Protein AF-A0A1Y3TUL2-F1 (afdb_monomer)

Radius of gyration: 20.07 Å; Cα contacts (8 Å, |Δi|>4): 250; chains: 1; bounding box: 46×47×58 Å

Mean predicted aligned error: 9.26 Å

Secondary structure (DSSP, 8-state):
----HHHHHHHHHHHHHHHHHHHHHHHHH-S-GGGHHHHHHHHHHHHHHHHHHHHHHHHHHS-HHHHHHHHHHHHHHHHHHHHHHHHHHTGGG--HHHHHHHHHHHHHHHHHHHHTTGGGTT-EEEE--TTHHHHHHHHHS-GGGGHHHHHHHHHHHHHHHHHHHTS-GGGG-HHHHHHHHHHHHHHHHHHHHHTT-EEEEHHHHHHHHHHHHHHHHHHHHHSPPPPP---

Foldseek 3Di:
DDDPVVLVVVVVVVLVVVLVVVLVVCVVVDPDPVCSVVVNVVSVVVSVVLVVQLVVQCVVPVDNLSSVLVSLVVVLVVLVVVLVVVCVVCVVQFDPPLVVVLVVLLVVLLCCLLVVLPVVAPAAAEAPDECPLVVVCVVVVPCVSCVLLQVLLQSLLSNLQSQLVRGDPVSLQLVVQLSVQLSSLSVSLVCCNVRRSHYRYPSSSNSSSNSSSVSSVVNCVVPPDDPDPPD

Solvent-accessible surface area (backbone atoms only — not comparable to full-atom values): 12041 Å² total; per-residue (Å²): 133,84,76,60,65,66,58,57,52,49,50,56,49,54,52,50,50,52,51,52,50,54,52,50,59,46,64,76,68,54,92,53,80,84,52,44,67,63,50,53,51,50,52,52,48,55,48,51,50,51,54,52,49,44,53,52,38,30,74,73,66,75,34,71,66,61,28,55,48,53,52,51,50,56,56,37,50,55,51,45,52,51,52,51,51,49,51,62,72,43,47,90,51,49,42,66,67,35,48,52,51,39,53,54,49,52,52,50,48,50,48,52,64,55,58,74,21,62,84,39,55,81,38,80,47,75,45,81,58,76,53,49,52,57,54,48,16,64,74,68,68,43,61,73,60,40,50,61,41,52,51,37,15,59,66,24,20,60,54,7,30,28,44,33,57,22,52,43,76,68,39,47,34,40,69,52,17,25,53,49,20,38,41,52,31,50,52,52,39,49,50,32,50,75,68,29,37,15,70,29,48,41,45,49,28,51,23,18,10,49,11,5,18,50,14,8,47,50,39,48,73,78,54,68,76,78,76,79,81,83,126

pLDDT: mean 80.95, std 13.65, range [34.28, 98.31]

Sequence (231 aa):
MAFDFNLFFLWAILYLLGYLATFAAVWHNLSSRRMLPALTAAFLFLYLCAMVFSGLLYQYFGDDVMVLYWILVCYVLGLAAYLVRLLWRDRAEISRQPLLFLFANLAMVLYITLGSRLSDMYSREVRMVPFQNLILAVSTGNFSILNHSILNMLLFLPTGILLALLGPRRMRRVEIGFLLGLVLSVAIETVQLTAKLGTCDLDDIISNALGAAVGVLLCNLLIPRRPARRH

Structure (mmCIF, N/CA/C/O backbone):
data_AF-A0A1Y3TUL2-F1
#
_entry.id   AF-A0A1Y3TUL2-F1
#
loop_
_atom_site.group_PDB
_atom_site.id
_atom_site.type_symbol
_atom_site.label_atom_id
_atom_site.label_alt_id
_atom_site.label_comp_id
_atom_site.label_asym_id
_atom_site.label_entity_id
_atom_site.label_seq_id
_atom_site.pdbx_PDB_ins_code
_atom_site.Cartn_x
_atom_site.Cartn_y
_atom_site.Cartn_z
_atom_site.occupancy
_atom_site.B_iso_or_equiv
_atom_site.auth_seq_id
_atom_site.auth_comp_id
_atom_site.auth_asym_id
_atom_site.auth_atom_id
_atom_site.pdbx_PDB_model_num
ATOM 1 N N . MET A 1 1 ? 19.893 -24.531 -18.872 1.00 41.41 1 MET A N 1
ATOM 2 C CA . MET A 1 1 ? 19.134 -23.377 -18.354 1.00 41.41 1 MET A CA 1
ATOM 3 C C . MET A 1 1 ? 19.648 -23.161 -16.942 1.00 41.41 1 MET A C 1
ATOM 5 O O . MET A 1 1 ? 19.482 -24.058 -16.125 1.00 41.41 1 MET A O 1
ATOM 9 N N . ALA A 1 2 ? 20.468 -22.133 -16.720 1.00 34.28 2 ALA A N 1
ATOM 10 C CA . ALA A 1 2 ? 21.136 -21.954 -15.434 1.00 34.28 2 ALA A CA 1
ATOM 11 C C . ALA A 1 2 ? 20.089 -21.536 -14.398 1.00 34.28 2 ALA A C 1
ATOM 13 O O . ALA A 1 2 ? 19.440 -20.511 -14.569 1.00 34.28 2 ALA A O 1
ATOM 14 N N . PHE A 1 3 ? 19.896 -22.368 -13.378 1.00 42.38 3 PHE A N 1
ATOM 15 C CA . PHE A 1 3 ? 19.131 -22.024 -12.186 1.00 42.38 3 PHE A CA 1
ATOM 16 C C . PHE A 1 3 ? 19.790 -20.772 -11.587 1.00 42.38 3 PHE A C 1
ATOM 18 O O . PHE A 1 3 ? 20.972 -20.840 -11.237 1.00 42.38 3 PHE A O 1
ATOM 25 N N . ASP A 1 4 ? 19.094 -19.632 -11.528 1.00 54.16 4 ASP A N 1
ATOM 26 C CA . ASP A 1 4 ? 19.648 -18.437 -10.888 1.00 54.16 4 ASP A CA 1
ATOM 27 C C . ASP A 1 4 ? 19.677 -18.683 -9.377 1.00 54.16 4 ASP A C 1
ATOM 29 O O . ASP A 1 4 ? 18.702 -18.500 -8.644 1.00 54.16 4 ASP A O 1
ATOM 33 N N . PHE A 1 5 ? 20.816 -19.208 -8.926 1.00 50.22 5 PHE A N 1
ATOM 34 C CA . PHE A 1 5 ? 21.058 -19.679 -7.567 1.00 50.22 5 PHE A CA 1
ATOM 35 C C . PHE A 1 5 ? 20.746 -18.595 -6.520 1.00 50.22 5 PHE A C 1
ATOM 37 O O . PHE A 1 5 ? 20.369 -18.912 -5.392 1.00 50.22 5 PHE A O 1
ATOM 44 N N . ASN A 1 6 ? 20.844 -17.318 -6.910 1.00 56.75 6 ASN A N 1
ATOM 45 C CA . ASN A 1 6 ? 20.560 -16.171 -6.056 1.00 56.75 6 ASN A CA 1
ATOM 46 C C . ASN A 1 6 ? 19.061 -15.986 -5.796 1.00 56.75 6 ASN A C 1
ATOM 48 O O . ASN A 1 6 ? 18.679 -15.702 -4.658 1.00 56.75 6 ASN A O 1
ATOM 52 N N . LEU A 1 7 ? 18.203 -16.189 -6.805 1.00 57.75 7 LEU A N 1
ATOM 53 C CA . LEU A 1 7 ? 16.755 -16.108 -6.613 1.00 57.75 7 LEU A CA 1
ATOM 54 C C . LEU A 1 7 ? 16.280 -17.250 -5.717 1.00 57.75 7 LEU A C 1
ATOM 56 O O . LEU A 1 7 ? 15.637 -16.987 -4.710 1.00 57.75 7 LEU A O 1
ATOM 60 N N . PHE A 1 8 ? 16.669 -18.497 -5.987 1.00 58.81 8 PHE A N 1
ATOM 61 C CA . PHE A 1 8 ? 16.276 -19.637 -5.149 1.00 58.81 8 PHE A CA 1
ATOM 62 C C . PHE A 1 8 ? 16.668 -19.464 -3.668 1.00 58.81 8 PHE A C 1
ATOM 64 O O . PHE A 1 8 ? 15.895 -19.789 -2.764 1.00 58.81 8 PHE A O 1
ATOM 71 N N . PHE A 1 9 ? 17.849 -18.907 -3.394 1.00 59.19 9 PHE A N 1
ATOM 72 C CA . PHE A 1 9 ? 18.280 -18.637 -2.022 1.00 59.19 9 PHE A CA 1
ATOM 73 C C . PHE A 1 9 ? 17.428 -17.544 -1.355 1.00 59.19 9 PHE A C 1
ATOM 75 O O . PHE A 1 9 ? 17.063 -17.663 -0.183 1.00 59.19 9 PHE A O 1
ATOM 82 N N . LEU A 1 10 ? 17.031 -16.519 -2.118 1.00 59.38 10 LEU A N 1
ATOM 83 C CA . LEU A 1 10 ? 16.080 -15.502 -1.670 1.00 59.38 10 LEU A CA 1
ATOM 84 C C . LEU A 1 10 ? 14.710 -16.116 -1.339 1.00 59.38 10 LEU A C 1
ATOM 86 O O . LEU A 1 10 ? 14.101 -15.733 -0.339 1.00 59.38 10 LEU A O 1
ATOM 90 N N . TRP A 1 11 ? 14.252 -17.105 -2.119 1.00 63.47 11 TRP A N 1
ATOM 91 C CA . TRP A 1 11 ? 13.007 -17.833 -1.848 1.00 63.47 11 TRP A CA 1
ATOM 92 C C . TRP A 1 11 ? 13.091 -18.532 -0.496 1.00 63.47 11 TRP A C 1
ATOM 94 O O . TRP A 1 11 ? 12.235 -18.326 0.362 1.00 63.47 11 TRP A O 1
ATOM 104 N N . ALA A 1 12 ? 14.147 -19.315 -0.276 1.00 61.56 12 ALA A N 1
ATOM 105 C CA . ALA A 1 12 ? 14.332 -20.056 0.964 1.00 61.56 12 ALA A CA 1
ATOM 106 C C . ALA A 1 12 ? 14.375 -19.128 2.189 1.00 61.56 12 ALA A C 1
ATOM 108 O O . ALA A 1 12 ? 13.760 -19.434 3.210 1.00 61.56 12 ALA A O 1
ATOM 109 N N . ILE A 1 13 ? 15.040 -17.973 2.078 1.00 66.31 13 ILE A N 1
ATOM 110 C CA . ILE A 1 13 ? 15.117 -16.986 3.161 1.00 66.31 13 ILE A CA 1
ATOM 111 C C . ILE A 1 13 ? 13.754 -16.338 3.427 1.00 66.31 13 ILE A C 1
ATOM 113 O O . ILE A 1 13 ? 13.342 -16.274 4.583 1.00 66.31 13 ILE A O 1
ATOM 117 N N . LEU A 1 14 ? 13.036 -15.873 2.399 1.00 65.38 14 LEU A N 1
ATOM 118 C CA . LEU A 1 14 ? 11.727 -15.227 2.572 1.00 65.38 14 LEU A CA 1
ATOM 119 C C . LEU A 1 14 ? 10.709 -16.176 3.200 1.00 65.38 14 LEU A C 1
ATOM 121 O O . LEU A 1 14 ? 10.009 -15.811 4.147 1.00 65.38 14 LEU A O 1
ATOM 125 N N . TYR A 1 15 ? 10.670 -17.412 2.712 1.00 66.44 15 TYR A N 1
ATOM 126 C CA . TYR A 1 15 ? 9.822 -18.449 3.269 1.00 66.44 15 TYR A CA 1
ATOM 127 C C . TYR A 1 15 ? 10.212 -18.768 4.723 1.00 66.44 15 TYR A C 1
ATOM 129 O O . TYR A 1 15 ? 9.343 -18.774 5.599 1.00 66.44 15 TYR A O 1
ATOM 137 N N . LEU A 1 16 ? 11.505 -18.940 5.019 1.00 69.56 16 LEU A N 1
ATOM 138 C CA . LEU A 1 16 ? 11.989 -19.188 6.379 1.00 69.56 16 LEU A CA 1
ATOM 139 C C . LEU A 1 16 ? 11.632 -18.041 7.335 1.00 69.56 16 LEU A C 1
ATOM 141 O O . LEU A 1 16 ? 11.131 -18.289 8.430 1.00 69.56 16 LEU A O 1
ATOM 145 N N . LEU A 1 17 ? 11.837 -16.787 6.927 1.00 70.44 17 LEU A N 1
ATOM 146 C CA . LEU A 1 17 ? 11.486 -15.613 7.728 1.00 70.44 17 LEU A CA 1
ATOM 147 C C . LEU A 1 17 ? 9.974 -15.525 7.968 1.00 70.44 17 LEU A C 1
ATOM 149 O O . LEU A 1 17 ? 9.553 -15.255 9.092 1.00 70.44 17 LEU A O 1
ATOM 153 N N . GLY A 1 18 ? 9.154 -15.811 6.951 1.00 65.44 18 GLY A N 1
ATOM 154 C CA . GLY A 1 18 ? 7.697 -15.875 7.080 1.00 65.44 18 GLY A CA 1
ATOM 155 C C . GLY A 1 18 ? 7.235 -16.960 8.060 1.00 65.44 18 GLY A C 1
ATOM 156 O O . GLY A 1 18 ? 6.372 -16.711 8.910 1.00 65.44 18 GLY A O 1
ATOM 157 N N . TYR A 1 19 ? 7.848 -18.145 8.001 1.00 68.94 19 TYR A N 1
ATOM 158 C CA . TYR A 1 19 ? 7.615 -19.228 8.957 1.00 68.94 19 TYR A CA 1
ATOM 159 C C . TYR A 1 19 ? 8.017 -18.822 10.381 1.00 68.94 19 TYR A C 1
ATOM 161 O O . TYR A 1 19 ? 7.225 -18.960 11.310 1.00 68.94 19 TYR A O 1
ATOM 169 N N . LEU A 1 20 ? 9.213 -18.259 10.565 1.00 71.56 20 LEU A N 1
ATOM 170 C CA . LEU A 1 20 ? 9.698 -17.838 11.881 1.00 71.56 20 LEU A CA 1
ATOM 171 C C . LEU A 1 20 ? 8.837 -16.718 12.482 1.00 71.56 20 LEU A C 1
ATOM 173 O O . LEU A 1 20 ? 8.528 -16.761 13.672 1.00 71.56 20 LEU A O 1
ATOM 177 N N . ALA A 1 21 ? 8.395 -15.753 11.673 1.00 64.00 21 ALA A N 1
ATOM 178 C CA . ALA A 1 21 ? 7.535 -14.659 12.119 1.00 64.00 21 ALA A CA 1
ATOM 179 C C . ALA A 1 21 ? 6.141 -15.150 12.542 1.00 64.00 21 ALA A C 1
ATOM 181 O O . ALA A 1 21 ? 5.639 -14.760 13.599 1.00 64.00 21 ALA A O 1
ATOM 182 N N . THR A 1 22 ? 5.522 -16.034 11.753 1.00 64.69 22 THR A N 1
ATOM 183 C CA . THR A 1 22 ? 4.216 -16.628 12.094 1.00 64.69 22 THR A CA 1
ATOM 184 C C . THR A 1 22 ? 4.314 -17.537 13.315 1.00 64.69 22 THR A C 1
ATOM 186 O O . THR A 1 22 ? 3.484 -17.435 14.221 1.00 64.69 22 THR A O 1
ATOM 189 N N . PHE A 1 23 ? 5.369 -18.347 13.400 1.00 67.75 23 PHE A N 1
ATOM 190 C CA . PHE A 1 23 ? 5.662 -19.171 14.566 1.00 67.75 23 PHE A CA 1
ATOM 191 C C . PHE A 1 23 ? 5.845 -18.322 15.831 1.00 67.75 23 PHE A C 1
ATOM 193 O O . PHE A 1 23 ? 5.213 -18.603 16.847 1.00 67.75 23 PHE A O 1
ATOM 200 N N . ALA A 1 24 ? 6.633 -17.243 15.771 1.00 67.69 24 ALA A N 1
ATOM 201 C CA . ALA A 1 24 ? 6.841 -16.333 16.896 1.00 67.69 24 ALA A CA 1
ATOM 202 C C . ALA A 1 24 ? 5.542 -15.623 17.321 1.00 67.69 24 ALA A C 1
ATOM 204 O O . ALA A 1 24 ? 5.225 -15.565 18.511 1.00 67.69 24 ALA A O 1
ATOM 205 N N . ALA A 1 25 ? 4.747 -15.134 16.365 1.00 62.00 25 ALA A N 1
ATOM 206 C CA . ALA A 1 25 ? 3.470 -14.477 16.646 1.00 62.00 25 ALA A CA 1
ATOM 207 C C . ALA A 1 25 ? 2.469 -15.411 17.345 1.00 62.00 25 ALA A C 1
ATOM 209 O O . ALA A 1 25 ? 1.714 -14.980 18.220 1.00 62.00 25 ALA A O 1
ATOM 210 N N . VAL A 1 26 ? 2.469 -16.695 16.985 1.00 67.06 26 VAL A N 1
ATOM 211 C CA . VAL A 1 26 ? 1.627 -17.720 17.613 1.00 67.06 26 VAL A CA 1
ATOM 212 C C . VAL A 1 26 ? 2.190 -18.118 18.972 1.00 67.06 26 VAL A C 1
ATOM 214 O O . VAL A 1 26 ? 1.436 -18.178 19.939 1.00 67.06 26 VAL A O 1
ATOM 217 N N . TRP A 1 27 ? 3.508 -18.311 19.075 1.00 72.12 27 TRP A N 1
ATOM 218 C CA . TRP A 1 27 ? 4.206 -18.617 20.324 1.00 72.12 27 TRP A CA 1
ATOM 219 C C . TRP A 1 27 ? 3.872 -17.611 21.429 1.00 72.12 27 TRP A C 1
ATOM 221 O O . TRP A 1 27 ? 3.535 -18.005 22.545 1.00 72.12 27 TRP A O 1
ATOM 231 N N . HIS A 1 28 ? 3.907 -16.315 21.110 1.00 67.31 28 HIS A N 1
ATOM 232 C CA . HIS A 1 28 ? 3.625 -15.250 22.072 1.00 67.31 28 HIS A CA 1
ATOM 233 C C . HIS A 1 28 ? 2.149 -15.139 22.475 1.00 67.31 28 HIS A C 1
ATOM 235 O O . HIS A 1 28 ? 1.861 -14.660 23.569 1.00 67.31 28 HIS A O 1
ATOM 241 N N . ASN A 1 29 ? 1.221 -15.587 21.627 1.00 63.56 29 ASN A N 1
ATOM 242 C CA . ASN A 1 29 ? -0.224 -15.464 21.853 1.00 63.56 29 ASN A CA 1
ATOM 243 C C . ASN A 1 29 ? -0.892 -16.780 22.289 1.00 63.56 29 ASN A C 1
ATOM 245 O O . ASN A 1 29 ? -2.118 -16.851 22.396 1.00 63.56 29 ASN A O 1
ATOM 249 N N . LEU A 1 30 ? -0.108 -17.832 22.536 1.00 69.94 30 LEU A N 1
ATOM 250 C CA . LEU A 1 30 ? -0.622 -19.138 22.924 1.00 69.94 30 LEU A CA 1
ATOM 251 C C . LEU A 1 30 ? -1.044 -19.171 24.394 1.00 69.94 30 LEU A C 1
ATOM 253 O O . LEU A 1 30 ? -0.224 -19.053 25.301 1.00 69.94 30 LEU A O 1
ATOM 257 N N . SER A 1 31 ? -2.329 -19.436 24.624 1.00 71.69 31 SER A N 1
ATOM 258 C CA . SER A 1 31 ? -2.894 -19.641 25.963 1.00 71.69 31 SER A CA 1
ATOM 259 C C . SER A 1 31 ? -2.459 -20.963 26.609 1.00 71.69 31 SER A C 1
ATOM 261 O O . SER A 1 31 ? -2.475 -21.086 27.830 1.00 71.69 31 SER A O 1
ATOM 263 N N . SER A 1 32 ? -2.053 -21.960 25.811 1.00 77.12 32 SER A N 1
ATOM 264 C CA . SER A 1 32 ? -1.607 -23.271 26.291 1.00 77.12 32 SER A CA 1
ATOM 265 C C . SER A 1 32 ? -0.497 -23.851 25.419 1.00 77.12 32 SER A C 1
ATOM 267 O O . SER A 1 32 ? -0.670 -24.069 24.219 1.00 77.12 32 SER A O 1
ATOM 269 N N . ARG A 1 33 ? 0.633 -24.200 26.047 1.00 78.25 33 ARG A N 1
ATOM 270 C CA . ARG A 1 33 ? 1.789 -24.805 25.360 1.00 78.25 33 ARG A CA 1
ATOM 271 C C . ARG A 1 33 ? 1.527 -26.226 24.847 1.00 78.25 33 ARG A C 1
ATOM 273 O O . ARG A 1 33 ? 2.294 -26.721 24.031 1.00 78.25 33 ARG A O 1
ATOM 280 N N . ARG A 1 34 ? 0.432 -26.878 25.263 1.00 76.31 34 ARG A N 1
ATOM 281 C CA . ARG A 1 34 ? 0.054 -28.222 24.780 1.00 76.31 34 ARG A CA 1
ATOM 282 C C . ARG A 1 34 ? -0.397 -28.231 23.318 1.00 76.31 34 ARG A C 1
ATOM 284 O O . ARG A 1 34 ? -0.279 -29.255 22.661 1.00 76.31 34 ARG A O 1
ATOM 291 N N . MET A 1 35 ? -0.891 -27.102 22.805 1.00 70.94 35 MET A N 1
ATOM 292 C CA . MET A 1 35 ? -1.308 -26.969 21.402 1.00 70.94 35 MET A CA 1
ATOM 293 C C . MET A 1 35 ? -0.134 -26.717 20.454 1.00 70.94 35 MET A C 1
ATOM 295 O O . MET A 1 35 ? -0.309 -26.769 19.239 1.00 70.94 35 MET A O 1
ATOM 299 N N . LEU A 1 36 ? 1.056 -26.448 21.000 1.00 70.31 36 LEU A N 1
ATOM 300 C CA . LEU A 1 36 ? 2.219 -26.058 20.222 1.00 70.31 36 LEU A CA 1
ATOM 301 C C . LEU A 1 36 ? 2.586 -27.098 19.147 1.00 70.31 36 LEU A C 1
ATOM 303 O O . LEU A 1 36 ? 2.701 -26.689 18.000 1.00 70.31 36 LEU A O 1
ATOM 307 N N . PRO A 1 37 ? 2.675 -28.416 19.424 1.00 71.25 37 PRO A N 1
ATOM 308 C CA . PRO A 1 37 ? 3.054 -29.389 18.396 1.00 71.25 37 PRO A CA 1
ATOM 309 C C . PRO A 1 37 ? 2.055 -29.450 17.235 1.00 71.25 37 PRO A C 1
ATOM 311 O O . PRO A 1 37 ? 2.458 -29.507 16.077 1.00 71.25 37 PRO A O 1
ATOM 314 N N . ALA A 1 38 ? 0.754 -29.382 17.535 1.00 69.56 38 ALA A N 1
ATOM 315 C CA . ALA A 1 38 ? -0.303 -29.404 16.527 1.00 69.56 38 ALA A CA 1
ATOM 316 C C . ALA A 1 38 ? -0.295 -28.137 15.658 1.00 69.56 38 ALA A C 1
ATOM 318 O O . ALA A 1 38 ? -0.464 -28.217 14.444 1.00 69.56 38 ALA A O 1
ATOM 319 N N . LEU A 1 39 ? -0.051 -26.970 16.263 1.00 64.56 39 LEU A N 1
ATOM 320 C CA . LEU A 1 39 ? 0.072 -25.712 15.529 1.00 64.56 39 LEU A CA 1
ATOM 321 C C . LEU A 1 39 ? 1.338 -25.681 14.677 1.00 64.56 39 LEU A C 1
ATOM 323 O O . LEU A 1 39 ? 1.251 -25.336 13.504 1.00 64.56 39 LEU A O 1
ATOM 327 N N . THR A 1 40 ? 2.485 -26.104 15.211 1.00 64.31 40 THR A N 1
ATOM 328 C CA . THR A 1 40 ? 3.728 -26.227 14.436 1.00 64.31 40 THR A CA 1
ATOM 329 C C . THR A 1 40 ? 3.536 -27.162 13.246 1.00 64.31 40 THR A C 1
ATOM 331 O O . THR A 1 40 ? 3.927 -26.815 12.137 1.00 64.31 40 THR A O 1
ATOM 334 N N . ALA A 1 41 ? 2.880 -28.311 13.441 1.00 66.75 41 ALA A N 1
ATOM 335 C CA . ALA A 1 41 ? 2.569 -29.244 12.361 1.00 66.75 41 ALA A CA 1
ATOM 336 C C . ALA A 1 41 ? 1.638 -28.624 11.305 1.00 66.75 41 ALA A C 1
ATOM 338 O O . ALA A 1 41 ? 1.880 -28.786 10.113 1.00 66.75 41 ALA A O 1
ATOM 339 N N . ALA A 1 42 ? 0.619 -27.864 11.719 1.00 65.44 42 ALA A N 1
ATOM 340 C CA . ALA A 1 42 ? -0.265 -27.152 10.798 1.00 65.44 42 ALA A CA 1
ATOM 341 C C . ALA A 1 42 ? 0.473 -26.058 10.003 1.00 65.44 42 ALA A C 1
ATOM 343 O O . ALA A 1 42 ? 0.268 -25.938 8.797 1.00 65.44 42 ALA A O 1
ATOM 344 N N . PHE A 1 43 ? 1.369 -25.296 10.641 1.00 65.31 43 PHE A N 1
ATOM 345 C CA . PHE A 1 43 ? 2.202 -24.302 9.957 1.00 65.31 43 PHE A CA 1
ATOM 346 C C . PHE A 1 43 ? 3.189 -24.949 8.988 1.00 65.31 43 PHE A C 1
ATOM 348 O O . PHE A 1 43 ? 3.297 -24.491 7.855 1.00 65.31 43 PHE A O 1
ATOM 355 N N . LEU A 1 44 ? 3.861 -26.030 9.393 1.00 63.09 44 LEU A N 1
ATOM 356 C CA . LEU A 1 44 ? 4.743 -26.805 8.517 1.00 63.09 44 LEU A CA 1
ATOM 357 C C . LEU A 1 44 ? 3.980 -27.396 7.327 1.00 63.09 44 LEU A C 1
ATOM 359 O O . LEU A 1 44 ? 4.483 -27.370 6.209 1.00 63.09 44 LEU A O 1
ATOM 363 N N . PHE A 1 45 ? 2.756 -27.880 7.538 1.00 70.19 45 PHE A N 1
ATOM 364 C CA . PHE A 1 45 ? 1.904 -28.379 6.461 1.00 70.19 45 PHE A CA 1
ATOM 365 C C . PHE A 1 45 ? 1.525 -27.271 5.472 1.00 70.19 45 PHE A C 1
ATOM 367 O O . PHE A 1 45 ? 1.738 -27.426 4.274 1.00 70.19 45 PHE A O 1
ATOM 374 N N . LEU A 1 46 ? 1.038 -26.124 5.957 1.00 65.56 46 LEU A N 1
ATOM 375 C CA . LEU A 1 46 ? 0.724 -24.967 5.108 1.00 65.56 46 LEU A CA 1
ATOM 376 C C . LEU A 1 46 ? 1.958 -24.462 4.350 1.00 65.56 46 LEU A C 1
ATOM 378 O O . LEU A 1 46 ? 1.858 -24.079 3.186 1.00 65.56 46 LEU A O 1
ATOM 382 N N . TYR A 1 47 ? 3.121 -24.502 4.995 1.00 66.12 47 TYR A N 1
ATOM 383 C CA . TYR A 1 47 ? 4.400 -24.145 4.400 1.00 66.12 47 TYR A CA 1
ATOM 384 C C . TYR A 1 47 ? 4.805 -25.106 3.274 1.00 66.12 47 TYR A C 1
ATOM 386 O O . TYR A 1 47 ? 5.155 -24.664 2.182 1.00 66.12 47 TYR A O 1
ATOM 394 N N . LEU A 1 48 ? 4.691 -26.418 3.500 1.00 66.56 48 LEU A N 1
ATOM 395 C CA . LEU A 1 48 ? 4.920 -27.436 2.472 1.00 66.56 48 LEU A CA 1
ATOM 396 C C . LEU A 1 48 ? 3.935 -27.281 1.308 1.00 66.56 48 LEU A C 1
ATOM 398 O O . LEU A 1 48 ? 4.350 -27.343 0.155 1.00 66.56 48 LEU A O 1
ATOM 402 N N . CYS A 1 49 ? 2.657 -27.003 1.582 1.00 71.88 49 CYS A N 1
ATOM 403 C CA . CYS A 1 49 ? 1.677 -26.696 0.541 1.00 71.88 49 CYS A CA 1
ATOM 404 C C . CYS A 1 49 ? 2.076 -25.460 -0.277 1.00 71.88 49 CYS A C 1
ATOM 406 O O . CYS A 1 49 ? 1.983 -25.499 -1.500 1.00 71.88 49 CYS A O 1
ATOM 408 N N . ALA A 1 50 ? 2.554 -24.390 0.367 1.00 68.25 50 ALA A N 1
ATOM 409 C CA . ALA A 1 50 ? 3.020 -23.188 -0.323 1.00 68.25 50 ALA A CA 1
ATOM 410 C C . ALA A 1 50 ? 4.263 -23.455 -1.190 1.00 68.25 50 ALA A C 1
ATOM 412 O O . ALA A 1 50 ? 4.354 -22.921 -2.293 1.00 68.25 50 ALA A O 1
ATOM 413 N N . MET A 1 51 ? 5.183 -24.307 -0.725 1.00 66.38 51 MET A N 1
ATOM 414 C CA . MET A 1 51 ? 6.378 -24.718 -1.472 1.00 66.38 51 MET A CA 1
ATOM 415 C C . MET A 1 51 ? 6.042 -25.631 -2.664 1.00 66.38 51 MET A C 1
ATOM 417 O O . MET A 1 51 ? 6.613 -25.496 -3.741 1.00 66.38 51 MET A O 1
ATOM 421 N N . VAL A 1 52 ? 5.088 -26.552 -2.508 1.00 71.62 52 VAL A N 1
ATOM 422 C CA . VAL A 1 52 ? 4.600 -27.378 -3.625 1.00 71.62 52 VAL A CA 1
ATOM 423 C C . VAL A 1 52 ? 3.854 -26.511 -4.640 1.00 71.62 52 VAL A C 1
ATOM 425 O O . VAL A 1 52 ? 4.062 -26.650 -5.843 1.00 71.62 52 VAL A O 1
ATOM 428 N N . PHE A 1 53 ? 3.022 -25.581 -4.169 1.00 72.94 53 PHE A N 1
ATOM 429 C CA . PHE A 1 53 ? 2.297 -24.651 -5.029 1.00 72.94 53 PHE A CA 1
ATOM 430 C C . PHE A 1 53 ? 3.242 -23.741 -5.822 1.00 72.94 53 PHE A C 1
ATOM 432 O O . PHE A 1 53 ? 3.025 -23.547 -7.015 1.00 72.94 53 PHE A O 1
ATOM 439 N N . SER A 1 54 ? 4.323 -23.245 -5.212 1.00 67.31 54 SER A N 1
ATOM 440 C CA . SER A 1 54 ? 5.334 -22.465 -5.933 1.00 67.31 54 SER A CA 1
ATOM 441 C C . SER A 1 54 ? 6.068 -23.297 -6.990 1.00 67.31 54 SER A C 1
ATOM 443 O O . SER A 1 54 ? 6.272 -22.815 -8.102 1.00 67.31 54 SER A O 1
ATOM 445 N N . GLY A 1 55 ? 6.359 -24.572 -6.712 1.00 63.56 55 GLY A N 1
ATOM 446 C CA . GLY A 1 55 ? 6.879 -25.510 -7.713 1.00 63.56 55 GLY A CA 1
ATOM 447 C C . GLY A 1 55 ? 5.927 -25.733 -8.898 1.00 63.56 55 GLY A C 1
ATOM 448 O O . GLY A 1 55 ? 6.368 -25.744 -10.047 1.00 63.56 55 GLY A O 1
ATOM 449 N N . LEU A 1 56 ? 4.618 -25.848 -8.646 1.00 70.69 56 LEU A N 1
ATOM 450 C CA . LEU A 1 56 ? 3.599 -25.959 -9.702 1.00 70.69 56 LEU A CA 1
ATOM 451 C C . LEU A 1 56 ? 3.493 -24.676 -10.536 1.00 70.69 56 LEU A C 1
ATOM 453 O O . LEU A 1 56 ? 3.406 -24.741 -11.761 1.00 70.69 56 LEU A O 1
ATOM 457 N N . LEU A 1 57 ? 3.535 -23.510 -9.886 1.00 67.56 57 LEU A N 1
ATOM 458 C CA . LEU A 1 57 ? 3.562 -22.221 -10.575 1.00 67.56 57 LEU A CA 1
ATOM 459 C C . LEU A 1 57 ? 4.807 -22.098 -11.461 1.00 67.56 57 LEU A C 1
ATOM 461 O O . LEU A 1 57 ? 4.692 -21.639 -12.593 1.00 67.56 57 LEU A O 1
ATOM 465 N N . TYR A 1 58 ? 5.973 -22.545 -10.986 1.00 72.44 58 TYR A N 1
ATOM 466 C CA . TYR A 1 58 ? 7.204 -22.527 -11.779 1.00 72.44 58 TYR A CA 1
ATOM 467 C C . TYR A 1 58 ? 7.086 -23.410 -13.020 1.00 72.44 58 TYR A C 1
ATOM 469 O O . TYR A 1 58 ? 7.426 -22.980 -14.117 1.00 72.44 58 TYR A O 1
ATOM 477 N N . GLN A 1 59 ? 6.534 -24.618 -12.878 1.00 69.62 59 GLN A N 1
ATOM 478 C CA . GLN A 1 59 ? 6.286 -25.502 -14.021 1.00 69.62 59 GLN A CA 1
ATOM 479 C C . GLN A 1 59 ? 5.304 -24.899 -15.034 1.00 69.62 59 GLN A C 1
ATOM 481 O O . GLN A 1 59 ? 5.455 -25.125 -16.231 1.00 69.62 59 GLN A O 1
ATOM 486 N N . TYR A 1 60 ? 4.308 -24.141 -14.569 1.00 73.88 60 TYR A N 1
ATOM 487 C CA . TYR A 1 60 ? 3.312 -23.510 -15.433 1.00 73.88 60 TYR A CA 1
ATOM 488 C C . TYR A 1 60 ? 3.845 -22.264 -16.156 1.00 73.88 60 TYR A C 1
ATOM 490 O O . TYR A 1 60 ? 3.608 -22.098 -17.350 1.00 73.88 60 TYR A O 1
ATOM 498 N N . PHE A 1 61 ? 4.539 -21.373 -15.440 1.00 72.12 61 PHE A N 1
ATOM 499 C CA . PHE A 1 61 ? 5.000 -20.092 -15.984 1.00 72.12 61 PHE A CA 1
ATOM 500 C C . PHE A 1 61 ? 6.398 -20.154 -16.608 1.00 72.12 61 PHE A C 1
ATOM 502 O O . PHE A 1 61 ? 6.687 -19.353 -17.492 1.00 72.12 61 PHE A O 1
ATOM 509 N N . GLY A 1 62 ? 7.261 -21.070 -16.158 1.00 72.56 62 GLY A N 1
ATOM 510 C CA . GLY A 1 62 ? 8.665 -21.156 -16.577 1.00 72.56 62 GLY A CA 1
ATOM 511 C C . GLY A 1 62 ? 9.528 -19.961 -16.151 1.00 72.56 62 GLY A C 1
ATOM 512 O O . GLY A 1 62 ? 10.642 -19.818 -16.648 1.00 72.56 62 GLY A O 1
ATOM 513 N N . ASP A 1 63 ? 9.009 -19.101 -15.270 1.00 74.69 63 ASP A N 1
ATOM 514 C CA . ASP A 1 63 ? 9.608 -17.828 -14.867 1.00 74.69 63 ASP A CA 1
ATOM 515 C C . ASP A 1 63 ? 9.454 -17.630 -13.351 1.00 74.69 63 ASP A C 1
ATOM 517 O O . ASP A 1 63 ? 8.338 -17.510 -12.833 1.00 74.69 63 ASP A O 1
ATOM 521 N N . ASP A 1 64 ? 10.586 -17.584 -12.646 1.00 70.56 64 ASP A N 1
ATOM 522 C CA . ASP A 1 64 ? 10.670 -17.402 -11.195 1.00 70.56 64 ASP A CA 1
ATOM 523 C C . ASP A 1 64 ? 9.957 -16.127 -10.713 1.00 70.56 64 ASP A C 1
ATOM 525 O O . ASP A 1 64 ? 9.349 -16.108 -9.638 1.00 70.56 64 ASP A O 1
ATOM 529 N N . VAL A 1 65 ? 9.977 -15.061 -11.515 1.00 68.62 65 VAL A N 1
ATOM 530 C CA . VAL A 1 65 ? 9.387 -13.769 -11.147 1.00 68.62 65 VAL A CA 1
ATOM 531 C C . VAL A 1 65 ? 7.859 -13.850 -11.126 1.00 68.62 65 VAL A C 1
ATOM 533 O O . VAL A 1 65 ? 7.210 -13.308 -10.227 1.00 68.62 65 VAL A O 1
ATOM 536 N N . MET A 1 66 ? 7.270 -14.591 -12.067 1.00 74.88 66 MET A N 1
ATOM 537 C CA . MET A 1 66 ? 5.825 -14.833 -12.105 1.00 74.88 66 MET A CA 1
ATOM 538 C C . MET A 1 66 ? 5.363 -15.657 -10.903 1.00 74.88 66 MET A C 1
ATOM 540 O O . MET A 1 66 ? 4.289 -15.405 -10.357 1.00 74.88 66 MET A O 1
ATOM 544 N N . VAL A 1 67 ? 6.173 -16.616 -10.450 1.00 74.31 67 VAL A N 1
ATOM 545 C CA . VAL A 1 67 ? 5.855 -17.415 -9.259 1.00 74.31 67 VAL A CA 1
ATOM 546 C C . VAL A 1 67 ? 5.792 -16.541 -8.011 1.00 74.31 67 VAL A C 1
ATOM 548 O O . VAL A 1 67 ? 4.802 -16.595 -7.277 1.00 74.31 67 VAL A O 1
ATOM 551 N N . LEU A 1 68 ? 6.808 -15.699 -7.797 1.00 68.94 68 LEU A N 1
ATOM 552 C CA . LEU A 1 68 ? 6.853 -14.755 -6.674 1.00 68.94 68 LEU A CA 1
ATOM 553 C C . LEU A 1 68 ? 5.639 -13.824 -6.667 1.00 68.94 68 LEU A C 1
ATOM 555 O O . LEU A 1 68 ? 5.036 -13.591 -5.616 1.00 68.94 68 LEU A O 1
ATOM 559 N N . TYR A 1 69 ? 5.235 -13.355 -7.846 1.00 77.62 69 TYR A N 1
ATOM 560 C CA . TYR A 1 69 ? 4.050 -12.529 -7.984 1.00 77.62 69 TYR A CA 1
ATOM 561 C C . TYR A 1 69 ? 2.767 -13.245 -7.543 1.00 77.62 69 TYR A C 1
ATOM 563 O O . TYR A 1 69 ? 1.993 -12.709 -6.752 1.00 77.62 69 TYR A O 1
ATOM 571 N N . TRP A 1 70 ? 2.537 -14.477 -7.998 1.00 81.69 70 TRP A N 1
ATOM 572 C CA . TRP A 1 70 ? 1.324 -15.213 -7.630 1.00 81.69 70 TRP A CA 1
ATOM 573 C C . TRP A 1 70 ? 1.289 -15.608 -6.153 1.00 81.69 70 TRP A C 1
ATOM 575 O O . TRP A 1 70 ? 0.218 -15.604 -5.545 1.00 81.69 70 TRP A O 1
ATOM 585 N N . ILE A 1 71 ? 2.445 -15.863 -5.536 1.00 78.88 71 ILE A N 1
ATOM 586 C CA . ILE A 1 71 ? 2.544 -16.028 -4.080 1.00 78.88 71 ILE A CA 1
ATOM 587 C C . ILE A 1 71 ? 2.116 -14.738 -3.368 1.00 78.88 71 ILE A C 1
ATOM 589 O O . ILE A 1 71 ? 1.303 -14.794 -2.440 1.00 78.88 71 ILE A O 1
ATOM 593 N N . LEU A 1 72 ? 2.612 -13.576 -3.812 1.00 76.44 72 LEU A N 1
ATOM 594 C CA . LEU A 1 72 ? 2.203 -12.272 -3.281 1.00 76.44 72 LEU A CA 1
ATOM 595 C C . LEU A 1 72 ? 0.684 -12.081 -3.397 1.00 76.44 72 LEU A C 1
ATOM 597 O O . LEU A 1 72 ? 0.044 -11.713 -2.410 1.00 76.44 72 LEU A O 1
ATOM 601 N N . VAL A 1 73 ? 0.090 -12.407 -4.550 1.00 82.12 73 VAL A N 1
ATOM 602 C CA . VAL A 1 73 ? -1.369 -12.368 -4.752 1.00 82.12 73 VAL A CA 1
ATOM 603 C C . VAL A 1 73 ? -2.092 -13.251 -3.729 1.00 82.12 73 VAL A C 1
ATOM 605 O O . VAL A 1 73 ? -3.036 -12.789 -3.090 1.00 82.12 73 VAL A O 1
ATOM 608 N N . CYS A 1 74 ? -1.640 -14.487 -3.492 1.00 80.50 74 CYS A N 1
ATOM 609 C CA . CYS A 1 74 ? -2.247 -15.371 -2.491 1.00 80.50 74 CYS A CA 1
ATOM 610 C C . CYS A 1 74 ? -2.213 -14.781 -1.070 1.00 80.50 74 CYS A C 1
ATOM 612 O O . CYS A 1 74 ? -3.233 -14.796 -0.375 1.00 80.50 74 CYS A O 1
ATOM 614 N N . TYR A 1 75 ? -1.077 -14.221 -0.639 1.00 76.88 75 TYR A N 1
ATOM 615 C CA . TYR A 1 75 ? -0.981 -13.541 0.660 1.00 76.88 75 TYR A CA 1
ATOM 616 C C . TYR A 1 75 ? -1.930 -12.340 0.743 1.00 76.88 75 TYR A C 1
ATOM 618 O O . TYR A 1 75 ? -2.628 -12.152 1.745 1.00 76.88 75 TYR A O 1
ATOM 626 N N . VAL A 1 76 ? -2.001 -11.554 -0.329 1.00 79.88 76 VAL A N 1
ATOM 627 C CA . VAL A 1 76 ? -2.851 -10.366 -0.427 1.00 79.88 76 VAL A CA 1
ATOM 628 C C . VAL A 1 76 ? -4.337 -10.720 -0.384 1.00 79.88 76 VAL A C 1
ATOM 630 O O . VAL A 1 76 ? -5.097 -10.003 0.263 1.00 79.88 76 VAL A O 1
ATOM 633 N N . LEU A 1 77 ? -4.766 -11.840 -0.970 1.00 81.19 77 LEU A N 1
ATOM 634 C CA . LEU A 1 77 ? -6.152 -12.315 -0.858 1.00 81.19 77 LEU A CA 1
ATOM 635 C C . LEU A 1 77 ? -6.538 -12.623 0.597 1.00 81.19 77 LEU A C 1
ATOM 637 O O . LEU A 1 77 ? -7.636 -12.270 1.036 1.00 81.19 77 LEU A O 1
ATOM 641 N N . GLY A 1 78 ? -5.626 -13.212 1.376 1.00 78.81 78 GLY A N 1
ATOM 642 C CA . GLY A 1 78 ? -5.821 -13.417 2.814 1.00 78.81 78 GLY A CA 1
ATOM 643 C C . GLY A 1 78 ? -5.964 -12.097 3.583 1.00 78.81 78 GLY A C 1
ATOM 644 O O . GLY A 1 78 ? -6.865 -11.949 4.416 1.00 78.81 78 GLY A O 1
ATOM 645 N N . LEU A 1 79 ? -5.126 -11.104 3.264 1.00 76.94 79 LEU A N 1
ATOM 646 C CA . LEU A 1 79 ? -5.213 -9.756 3.839 1.00 76.94 79 LEU A CA 1
ATOM 647 C C . LEU A 1 79 ? -6.504 -9.034 3.434 1.00 76.94 79 LEU A C 1
ATOM 649 O O . LEU A 1 79 ? -7.142 -8.402 4.277 1.00 76.94 79 LEU A O 1
ATOM 653 N N . ALA A 1 80 ? -6.934 -9.167 2.180 1.00 79.88 80 ALA A N 1
ATOM 654 C CA . ALA A 1 80 ? -8.187 -8.611 1.689 1.00 79.88 80 ALA A CA 1
ATOM 655 C C . ALA A 1 80 ? -9.383 -9.200 2.451 1.00 79.88 80 ALA A C 1
ATOM 657 O O . ALA A 1 80 ? -10.226 -8.451 2.943 1.00 79.88 80 ALA A O 1
ATOM 658 N N . ALA A 1 81 ? -9.420 -10.523 2.647 1.00 80.00 81 ALA A N 1
ATOM 659 C CA . ALA A 1 81 ? -10.457 -11.179 3.442 1.00 80.00 81 ALA A CA 1
ATOM 660 C C . ALA A 1 81 ? -10.470 -10.681 4.900 1.00 80.00 81 ALA A C 1
ATOM 662 O O . ALA A 1 81 ? -11.538 -10.442 5.473 1.00 80.00 81 ALA A O 1
ATOM 663 N N . TYR A 1 82 ? -9.293 -10.461 5.494 1.00 81.06 82 TYR A N 1
ATOM 664 C CA . TYR A 1 82 ? -9.170 -9.850 6.817 1.00 81.06 82 TYR A CA 1
ATOM 665 C C . TYR A 1 82 ? -9.741 -8.422 6.853 1.00 81.06 82 TYR A C 1
ATOM 667 O O . TYR A 1 82 ? -10.555 -8.121 7.729 1.00 81.06 82 TYR A O 1
ATOM 675 N N . LEU A 1 83 ? -9.382 -7.557 5.898 1.00 81.25 83 LEU A N 1
ATOM 676 C CA . LEU A 1 83 ? -9.898 -6.184 5.811 1.00 81.25 83 LEU A CA 1
ATOM 677 C C . LEU A 1 83 ? -11.415 -6.151 5.582 1.00 81.25 83 LEU A C 1
ATOM 679 O O . LEU A 1 83 ? -12.114 -5.385 6.243 1.00 81.25 83 LEU A O 1
ATOM 683 N N . VAL A 1 84 ? -11.950 -7.024 4.723 1.00 88.12 84 VAL A N 1
ATOM 684 C CA . VAL A 1 84 ? -13.399 -7.169 4.510 1.00 88.12 84 VAL A CA 1
ATOM 685 C C . VAL A 1 84 ? -14.094 -7.578 5.806 1.00 88.12 84 VAL A C 1
ATOM 687 O O . VAL A 1 84 ? -15.092 -6.969 6.188 1.00 88.12 84 VAL A O 1
ATOM 690 N N . ARG A 1 85 ? -13.546 -8.555 6.540 1.00 85.75 85 ARG A N 1
ATOM 691 C CA . ARG A 1 85 ? -14.073 -8.956 7.852 1.00 85.75 85 ARG A CA 1
ATOM 692 C C . ARG A 1 85 ? -14.061 -7.792 8.849 1.00 85.75 85 ARG A C 1
ATOM 694 O O . ARG A 1 85 ? -15.003 -7.665 9.630 1.00 85.75 85 ARG A O 1
ATOM 701 N N . LEU A 1 86 ? -13.020 -6.955 8.841 1.00 83.38 86 LEU A N 1
ATOM 702 C CA . LEU A 1 86 ? -12.949 -5.758 9.684 1.00 83.38 86 LEU A CA 1
ATOM 703 C C . LEU A 1 86 ? -14.032 -4.738 9.324 1.00 83.38 86 LEU A C 1
ATOM 705 O O . LEU A 1 86 ? -14.767 -4.302 10.208 1.00 83.38 86 LEU A O 1
ATOM 709 N N . LEU A 1 87 ? -14.160 -4.396 8.042 1.00 89.19 87 LEU A N 1
ATOM 710 C CA . LEU A 1 87 ? -15.173 -3.458 7.559 1.00 89.19 87 LEU A CA 1
ATOM 711 C C . LEU A 1 87 ? -16.590 -3.971 7.832 1.00 89.19 87 LEU A C 1
ATOM 713 O O . LEU A 1 87 ? -17.453 -3.201 8.239 1.00 89.19 87 LEU A O 1
ATOM 717 N N . TRP A 1 88 ? -16.823 -5.276 7.679 1.00 90.06 88 TRP A N 1
ATOM 718 C CA . TRP A 1 88 ? -18.110 -5.897 7.987 1.00 90.06 88 TRP A CA 1
ATOM 719 C C . TRP A 1 88 ? -18.444 -5.833 9.477 1.00 90.06 88 TRP A C 1
ATOM 721 O O . TRP A 1 88 ? -19.581 -5.539 9.844 1.00 90.06 88 TRP A O 1
ATOM 731 N N . ARG A 1 89 ? -17.459 -6.097 10.343 1.00 90.69 89 ARG A N 1
ATOM 732 C CA . ARG A 1 89 ? -17.623 -6.014 11.799 1.00 90.69 89 ARG A CA 1
ATOM 733 C C . ARG A 1 89 ? -17.977 -4.595 12.241 1.00 90.69 89 ARG A C 1
ATOM 735 O O . ARG A 1 89 ? -18.874 -4.434 13.061 1.00 90.69 89 ARG A O 1
ATOM 742 N N . ASP A 1 90 ? -17.308 -3.597 11.674 1.00 91.19 90 ASP A N 1
ATOM 743 C CA . ASP A 1 90 ? -17.451 -2.197 12.077 1.00 91.19 90 ASP A CA 1
ATOM 744 C C . ASP A 1 90 ? -18.476 -1.432 11.205 1.00 91.19 90 ASP A C 1
ATOM 746 O O . ASP A 1 90 ? -18.595 -0.212 11.307 1.00 91.19 90 ASP A O 1
ATOM 750 N N . ARG A 1 91 ? -19.259 -2.131 10.362 1.00 91.81 91 ARG A N 1
ATOM 751 C CA . ARG A 1 91 ? -20.149 -1.536 9.339 1.00 91.81 91 ARG A CA 1
ATOM 752 C C . ARG A 1 91 ? -21.169 -0.530 9.872 1.00 91.81 91 ARG A C 1
ATOM 754 O O . ARG A 1 91 ? -21.569 0.370 9.144 1.00 91.81 91 ARG A O 1
ATOM 761 N N . ALA A 1 92 ? -21.596 -0.686 11.125 1.00 92.75 92 ALA A N 1
ATOM 762 C CA . ALA A 1 92 ? -22.556 0.210 11.767 1.00 92.75 92 ALA A CA 1
ATOM 763 C C . ALA A 1 92 ? -21.946 1.579 12.125 1.00 92.75 92 ALA A C 1
ATOM 765 O O . ALA A 1 92 ? -22.674 2.560 12.230 1.00 92.75 92 ALA A O 1
ATOM 766 N N . GLU A 1 93 ? -20.622 1.651 12.288 1.00 93.00 93 GLU A N 1
ATOM 767 C CA . GLU A 1 93 ? -19.884 2.887 12.575 1.00 93.00 93 GLU A CA 1
ATOM 768 C C . GLU A 1 93 ? -19.413 3.601 11.295 1.00 93.00 93 GLU A C 1
ATOM 770 O O . GLU A 1 93 ? -18.878 4.709 11.376 1.00 93.00 93 GLU A O 1
ATOM 775 N N . ILE A 1 94 ? -19.575 2.979 10.118 1.00 94.12 94 ILE A N 1
ATOM 776 C CA . ILE A 1 94 ? -19.085 3.526 8.851 1.00 94.12 94 ILE A CA 1
ATOM 777 C C . ILE A 1 94 ? -19.993 4.662 8.368 1.00 94.12 94 ILE A C 1
ATOM 779 O O . ILE A 1 94 ? -21.170 4.473 8.058 1.00 94.12 94 ILE A O 1
ATOM 783 N N . SER A 1 95 ? -19.414 5.853 8.242 1.00 93.94 95 SER A N 1
ATOM 784 C CA . SER A 1 95 ? -20.060 7.013 7.641 1.00 93.94 95 SER A CA 1
ATOM 785 C C . SER A 1 95 ? -20.159 6.864 6.121 1.00 93.94 95 SER A C 1
ATOM 787 O O . SER A 1 95 ? -19.189 6.522 5.442 1.00 93.94 95 SER A O 1
ATOM 789 N N . ARG A 1 96 ? -21.337 7.179 5.568 1.00 93.81 96 ARG A N 1
ATOM 790 C CA . ARG A 1 96 ? -21.616 7.069 4.127 1.00 93.81 96 ARG A CA 1
ATOM 791 C C . ARG A 1 96 ? -20.826 8.074 3.288 1.00 93.81 96 ARG A C 1
ATOM 793 O O . ARG A 1 96 ? -20.433 7.741 2.179 1.00 93.81 96 ARG A O 1
ATOM 800 N N . GLN A 1 97 ? -20.586 9.286 3.794 1.00 94.94 97 GLN A N 1
ATOM 801 C CA . GLN A 1 97 ? -19.938 10.344 3.006 1.00 94.94 97 GLN A CA 1
ATOM 802 C C . GLN A 1 97 ? -18.466 10.019 2.684 1.00 94.94 97 GLN A C 1
ATOM 804 O O . GLN A 1 97 ? -18.137 9.972 1.500 1.00 94.94 97 GLN A O 1
ATOM 809 N N . PRO A 1 98 ? -17.582 9.707 3.659 1.00 93.94 98 PRO A N 1
ATOM 810 C CA . PRO A 1 98 ? -16.202 9.318 3.356 1.00 93.94 98 PRO A CA 1
ATOM 811 C C . PRO A 1 98 ? -16.129 8.027 2.540 1.00 93.94 98 PRO A C 1
ATOM 813 O O . PRO A 1 98 ? -15.226 7.878 1.728 1.00 93.94 98 PRO A O 1
ATOM 816 N N . LEU A 1 99 ? -17.097 7.118 2.710 1.00 95.06 99 LEU A N 1
ATOM 817 C CA . LEU A 1 99 ? -17.187 5.897 1.912 1.00 95.06 99 LEU A CA 1
ATOM 818 C C . LEU A 1 99 ? -17.463 6.196 0.429 1.00 95.06 99 LEU A C 1
ATOM 820 O O . LEU A 1 99 ? -16.800 5.631 -0.435 1.00 95.06 99 LEU A O 1
ATOM 824 N N . LEU A 1 100 ? -18.399 7.101 0.125 1.00 96.44 100 LEU A N 1
ATOM 825 C CA . LEU A 1 100 ? -18.669 7.536 -1.251 1.00 96.44 100 LEU A CA 1
ATOM 826 C C . LEU A 1 100 ? -17.442 8.208 -1.878 1.00 96.44 100 LEU A C 1
ATOM 828 O O . LEU A 1 100 ?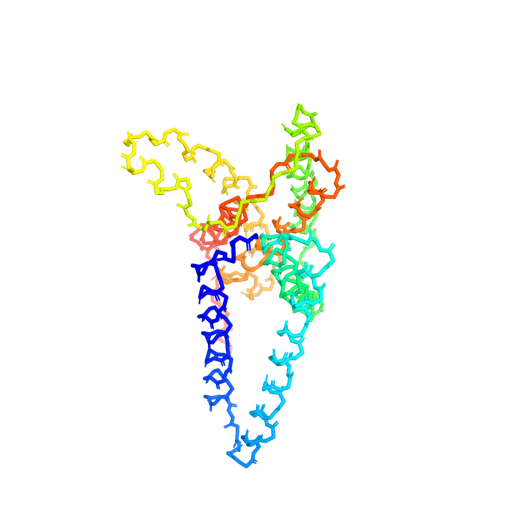 -17.073 7.877 -3.003 1.00 96.44 100 LEU A O 1
ATOM 832 N N . PHE A 1 101 ? -16.775 9.098 -1.138 1.00 97.06 101 PHE A N 1
ATOM 833 C CA . PHE A 1 101 ? -15.533 9.719 -1.603 1.00 97.06 101 PHE A CA 1
ATOM 834 C C . PHE A 1 101 ? -14.411 8.701 -1.794 1.00 97.06 101 PHE A C 1
ATOM 836 O O . PHE A 1 101 ? -13.642 8.832 -2.739 1.00 97.06 101 PHE A O 1
ATOM 843 N N . LEU A 1 102 ? -14.328 7.669 -0.948 1.00 95.69 102 LEU A N 1
ATOM 844 C CA . LEU A 1 102 ? -13.361 6.587 -1.111 1.00 95.69 102 LEU A CA 1
ATOM 845 C C . LEU A 1 102 ? -13.607 5.840 -2.423 1.00 95.69 102 LEU A C 1
ATOM 847 O O . LEU A 1 102 ? -12.668 5.660 -3.187 1.00 95.69 102 LEU A O 1
ATOM 851 N N . PHE A 1 103 ? -14.853 5.470 -2.729 1.00 95.69 103 PHE A N 1
ATOM 852 C CA . PHE A 1 103 ? -15.177 4.833 -4.009 1.00 95.69 103 PHE A CA 1
ATOM 853 C C . PHE A 1 103 ? -14.861 5.729 -5.211 1.00 95.69 103 PHE A C 1
ATOM 855 O O . PHE A 1 103 ? -14.259 5.257 -6.173 1.00 95.69 103 PHE A O 1
ATOM 862 N N . ALA A 1 104 ? -15.210 7.017 -5.147 1.00 96.75 104 ALA A N 1
ATOM 863 C CA . ALA A 1 104 ? -14.888 7.973 -6.206 1.00 96.75 104 ALA A CA 1
ATOM 864 C C . ALA A 1 104 ? -13.369 8.127 -6.400 1.00 96.75 104 ALA A C 1
ATOM 866 O O . ALA A 1 104 ? -12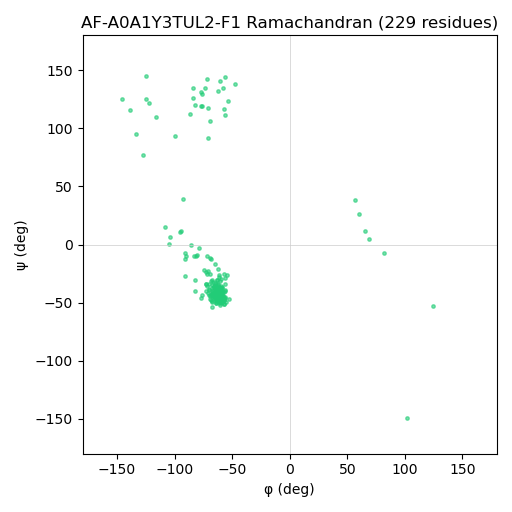.884 8.109 -7.530 1.00 96.75 104 ALA A O 1
ATOM 867 N N . ASN A 1 105 ? -12.614 8.206 -5.302 1.00 96.25 10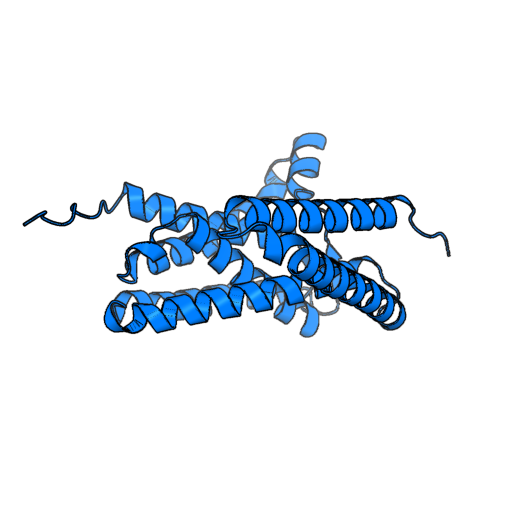5 ASN A N 1
ATOM 868 C CA . ASN A 1 105 ? -11.158 8.243 -5.326 1.00 96.25 105 ASN A CA 1
ATOM 869 C C . ASN A 1 105 ? -10.581 6.975 -5.965 1.00 96.25 105 ASN A C 1
ATOM 871 O O . ASN A 1 105 ? -9.753 7.075 -6.856 1.00 96.25 105 ASN A O 1
ATOM 875 N N . LEU A 1 106 ? -11.050 5.784 -5.582 1.00 94.62 106 LEU A N 1
ATOM 876 C CA . LEU A 1 106 ? -10.578 4.531 -6.182 1.00 94.62 106 LEU A CA 1
ATOM 877 C C . LEU A 1 106 ? -10.879 4.449 -7.683 1.00 94.62 106 LEU A C 1
ATOM 879 O O . LEU A 1 106 ? -10.033 3.987 -8.442 1.00 94.62 106 LEU A O 1
ATOM 883 N N . ALA A 1 107 ? -12.039 4.937 -8.126 1.00 94.06 107 ALA A N 1
ATOM 884 C CA . ALA A 1 107 ? -12.357 5.025 -9.549 1.00 94.06 107 ALA A CA 1
ATOM 885 C C . ALA A 1 107 ? -11.405 5.979 -10.293 1.00 94.06 107 ALA A C 1
ATOM 887 O O . ALA A 1 107 ? -10.938 5.649 -11.380 1.00 94.06 107 ALA A O 1
ATOM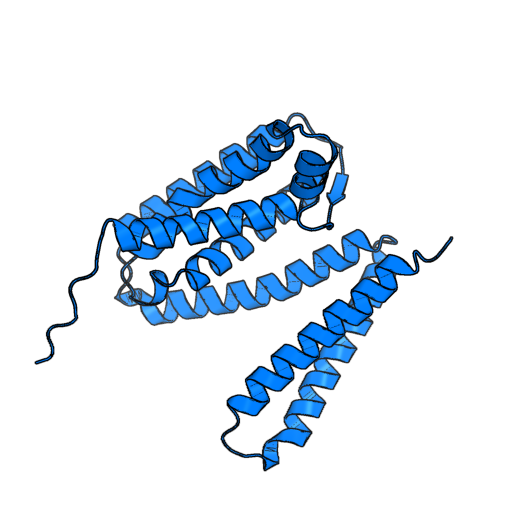 888 N N . MET A 1 108 ? -11.068 7.128 -9.694 1.00 94.81 108 MET A N 1
ATOM 889 C CA . MET A 1 108 ? -10.076 8.060 -10.239 1.00 94.81 108 MET A CA 1
ATOM 890 C C . MET A 1 108 ? -8.680 7.433 -10.303 1.00 94.81 108 MET A C 1
ATOM 892 O O . MET A 1 108 ? -8.018 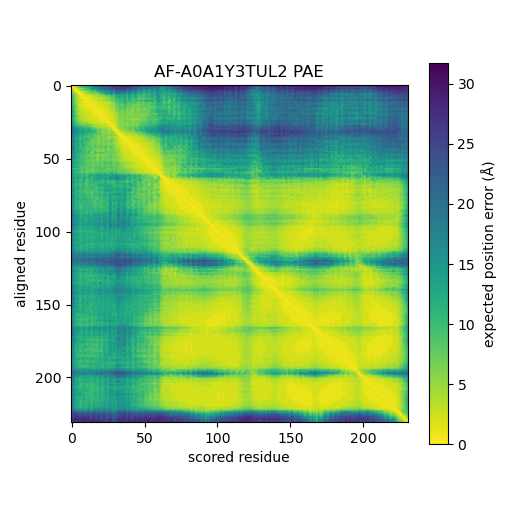7.548 -11.332 1.00 94.81 108 MET A O 1
ATOM 896 N N . VAL A 1 109 ? -8.241 6.756 -9.237 1.00 94.00 109 VAL A N 1
ATOM 897 C CA . VAL A 1 109 ? -6.954 6.047 -9.208 1.00 94.00 109 VAL A CA 1
ATOM 898 C C . VAL A 1 109 ? -6.901 5.031 -10.343 1.00 94.00 109 VAL A C 1
ATOM 900 O O . VAL A 1 109 ? -5.972 5.088 -11.137 1.00 94.00 109 VAL A O 1
ATOM 903 N N . LEU A 1 110 ? -7.918 4.172 -10.476 1.00 91.38 110 LEU A N 1
ATOM 904 C CA . LEU A 1 110 ? -8.003 3.187 -11.560 1.00 91.38 110 LEU A CA 1
ATOM 905 C C . LEU A 1 110 ? -7.979 3.841 -12.943 1.00 91.38 110 LEU A C 1
ATOM 907 O O . LEU A 1 110 ? -7.291 3.360 -13.836 1.00 91.38 110 LEU A O 1
ATOM 911 N N . TYR A 1 111 ? -8.710 4.940 -13.129 1.00 90.44 111 TYR A N 1
ATOM 912 C CA . TYR A 1 111 ? -8.709 5.670 -14.392 1.00 90.44 111 TYR A CA 1
ATOM 913 C C . TYR A 1 111 ? -7.312 6.196 -14.743 1.00 90.44 111 TYR A C 1
ATOM 915 O O . TYR A 1 111 ? -6.858 6.017 -15.871 1.00 90.44 111 TYR A O 1
ATOM 923 N N . ILE A 1 112 ? -6.614 6.804 -13.781 1.00 90.12 112 ILE A N 1
ATOM 924 C CA . ILE A 1 112 ? -5.271 7.353 -13.992 1.00 90.12 112 ILE A CA 1
ATOM 925 C C . ILE A 1 112 ? -4.259 6.233 -14.240 1.00 90.12 112 ILE A C 1
ATOM 927 O O . ILE A 1 112 ? -3.508 6.319 -15.206 1.00 90.12 112 ILE A O 1
ATOM 931 N N . THR A 1 113 ? -4.239 5.190 -13.407 1.00 88.00 113 THR A N 1
ATOM 932 C CA . THR A 1 113 ? -3.223 4.126 -13.479 1.00 88.00 113 THR A CA 1
ATOM 933 C C . THR A 1 113 ? -3.405 3.201 -14.674 1.00 88.00 113 THR A C 1
ATOM 935 O O . THR A 1 113 ? -2.421 2.715 -15.224 1.00 88.00 113 THR A O 1
ATOM 938 N N . LEU A 1 114 ? -4.643 2.936 -15.095 1.00 85.06 114 LEU A N 1
ATOM 939 C CA . LEU A 1 114 ? -4.906 2.137 -16.293 1.00 85.06 114 LEU A CA 1
ATOM 940 C C . LEU A 1 114 ? -4.790 2.994 -17.557 1.00 85.06 114 LEU A C 1
ATOM 942 O O . LEU A 1 114 ? -4.236 2.544 -18.557 1.00 85.06 114 LEU A O 1
ATOM 946 N N . GLY A 1 115 ? -5.278 4.236 -17.507 1.00 82.81 115 GLY A N 1
ATOM 947 C CA . GLY A 1 115 ? -5.255 5.165 -18.633 1.00 82.81 115 GLY A CA 1
ATOM 948 C C . GLY A 1 115 ? -3.844 5.593 -19.032 1.00 82.81 115 GLY A C 1
ATOM 949 O O . GLY A 1 115 ? -3.543 5.643 -20.223 1.00 82.81 115 GLY A O 1
ATOM 950 N N . SER A 1 116 ? -2.956 5.836 -18.061 1.00 77.69 116 SER A N 1
ATOM 951 C CA . SER A 1 116 ? -1.559 6.219 -18.321 1.00 77.69 116 SER A CA 1
ATOM 952 C C . SER A 1 116 ? -0.741 5.129 -19.016 1.00 77.69 116 SER A C 1
ATOM 954 O O . SER A 1 116 ? 0.305 5.425 -19.582 1.00 77.69 116 SER A O 1
ATOM 956 N N . ARG A 1 117 ? -1.225 3.882 -18.998 1.00 74.06 117 ARG A N 1
ATOM 957 C CA . ARG A 1 117 ? -0.538 2.700 -19.526 1.00 74.06 117 ARG A CA 1
ATOM 958 C C . ARG A 1 117 ? -1.086 2.193 -20.855 1.00 74.06 117 ARG A C 1
ATOM 960 O O . ARG A 1 117 ? -0.568 1.224 -21.401 1.00 74.06 117 ARG A O 1
ATOM 967 N N . LEU A 1 118 ? -2.101 2.852 -21.417 1.00 72.12 118 LEU A N 1
ATOM 968 C CA . LEU A 1 118 ? -2.647 2.478 -22.727 1.00 72.12 118 LEU A CA 1
ATOM 969 C C . LEU A 1 118 ? -1.603 2.592 -23.853 1.00 72.12 118 LEU A C 1
ATOM 971 O O . LEU A 1 118 ? -1.696 1.860 -24.835 1.00 72.12 118 LEU A O 1
ATOM 975 N N . SER A 1 119 ? -0.596 3.462 -23.705 1.00 66.62 119 SER A N 1
ATOM 976 C CA . SER A 1 119 ? 0.523 3.594 -24.649 1.00 66.62 119 SER A CA 1
ATOM 977 C C . SER A 1 119 ? 1.547 2.460 -24.566 1.00 66.62 119 SER A C 1
ATOM 979 O O . SER A 1 119 ? 2.248 2.223 -25.545 1.00 66.62 119 SER A O 1
ATOM 981 N N . ASP A 1 120 ? 1.611 1.748 -23.437 1.00 64.94 120 ASP A N 1
ATOM 982 C CA . ASP A 1 120 ? 2.584 0.676 -23.168 1.00 64.94 120 ASP A CA 1
ATOM 983 C C . ASP A 1 120 ? 2.019 -0.719 -23.514 1.00 64.94 120 ASP A C 1
ATOM 985 O O . ASP A 1 120 ? 2.600 -1.751 -23.147 1.00 64.94 120 ASP A O 1
ATOM 989 N N . MET A 1 121 ? 0.872 -0.760 -24.213 1.00 60.47 121 MET A N 1
ATOM 990 C CA . MET A 1 121 ? 0.226 -1.991 -24.675 1.00 60.47 121 MET A CA 1
ATOM 991 C C . MET A 1 121 ? 1.245 -2.915 -25.354 1.00 60.47 121 MET A C 1
ATOM 993 O O . MET A 1 121 ? 2.064 -2.471 -26.153 1.00 60.47 121 MET A O 1
ATOM 997 N N . TYR A 1 122 ? 1.143 -4.214 -25.062 1.00 62.19 122 TYR A N 1
ATOM 998 C CA . TYR A 1 122 ? 1.999 -5.305 -25.564 1.00 62.19 122 TYR A CA 1
ATOM 999 C C . TYR A 1 122 ? 3.333 -5.522 -24.843 1.00 62.19 122 TYR A C 1
ATOM 1001 O O . TYR A 1 122 ? 3.957 -6.557 -25.084 1.00 62.19 122 TYR A O 1
ATOM 1009 N N . SER A 1 123 ? 3.740 -4.655 -23.914 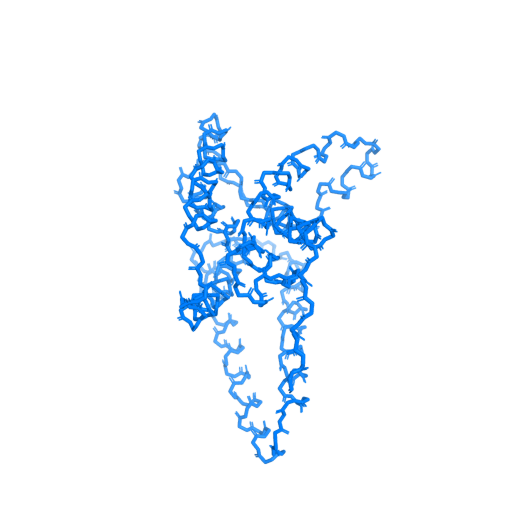1.00 59.62 123 SER A N 1
ATOM 1010 C CA . SER A 1 123 ? 4.843 -4.983 -23.002 1.00 59.62 123 SER A CA 1
ATOM 1011 C C . SER A 1 123 ? 4.328 -5.799 -21.807 1.00 59.62 123 SER A C 1
ATOM 1013 O O . SER A 1 123 ? 3.268 -5.518 -21.246 1.00 59.62 123 SER A O 1
ATOM 1015 N N . ARG A 1 124 ? 5.042 -6.877 -21.457 1.00 65.38 124 ARG A N 1
ATOM 1016 C CA . ARG A 1 124 ? 4.764 -7.701 -20.273 1.00 65.38 124 ARG A CA 1
ATOM 1017 C C . ARG A 1 124 ? 6.074 -7.952 -19.550 1.00 65.38 124 ARG A C 1
ATOM 1019 O O . ARG A 1 124 ? 6.806 -8.877 -19.880 1.00 65.38 124 ARG A O 1
ATOM 1026 N N . GLU A 1 125 ? 6.338 -7.119 -18.563 1.00 72.75 125 GLU A N 1
ATOM 1027 C CA . GLU A 1 125 ? 7.492 -7.246 -17.684 1.00 72.75 125 GLU A CA 1
ATOM 1028 C C . GLU A 1 125 ? 6.999 -7.296 -16.243 1.00 72.75 125 GLU A C 1
ATOM 1030 O O . GLU A 1 125 ? 6.001 -6.669 -15.899 1.00 72.75 125 GLU A O 1
ATOM 1035 N N . VAL A 1 126 ? 7.675 -8.062 -15.395 1.00 76.44 126 VAL A N 1
ATOM 1036 C CA . VAL A 1 126 ? 7.400 -8.084 -13.960 1.00 76.44 126 VAL A CA 1
ATOM 1037 C C . VAL A 1 126 ? 8.710 -7.780 -13.255 1.00 76.44 126 VAL A C 1
ATOM 1039 O O . VAL A 1 126 ? 9.719 -8.435 -13.503 1.00 76.44 126 VAL A O 1
ATOM 1042 N N . ARG A 1 127 ? 8.708 -6.768 -12.390 1.00 80.88 127 ARG A N 1
ATOM 1043 C CA . ARG A 1 127 ? 9.855 -6.370 -11.577 1.00 80.88 127 ARG A CA 1
ATOM 1044 C C . ARG A 1 127 ? 9.509 -6.582 -10.114 1.00 80.88 127 ARG A C 1
ATOM 1046 O O . ARG A 1 127 ? 8.681 -5.879 -9.549 1.00 80.88 127 ARG A O 1
ATOM 1053 N N . MET A 1 128 ? 10.145 -7.582 -9.509 1.00 75.88 128 MET A N 1
ATOM 1054 C CA . MET A 1 128 ? 9.935 -7.974 -8.106 1.00 75.88 128 MET A CA 1
ATOM 1055 C C . MET A 1 128 ? 11.119 -7.610 -7.203 1.00 75.88 128 MET A C 1
ATOM 1057 O O . MET A 1 128 ? 11.228 -8.125 -6.092 1.00 75.88 128 MET A O 1
ATOM 1061 N N . VAL A 1 129 ? 12.028 -6.747 -7.665 1.00 76.19 129 VAL A N 1
ATOM 1062 C CA . VAL A 1 129 ? 13.160 -6.280 -6.856 1.00 76.19 129 VAL A CA 1
ATOM 1063 C C . VAL A 1 129 ? 12.703 -5.068 -6.041 1.00 76.19 129 VAL A C 1
ATOM 1065 O O . VAL A 1 129 ? 12.422 -4.030 -6.632 1.00 76.19 129 VAL A O 1
ATOM 1068 N N . PRO A 1 130 ? 12.614 -5.167 -4.703 1.00 75.75 130 PRO A N 1
ATOM 1069 C CA . PRO A 1 130 ? 12.150 -4.057 -3.886 1.00 75.75 130 PRO A CA 1
ATOM 1070 C C . PRO A 1 130 ? 13.195 -2.941 -3.822 1.00 75.75 130 PRO A C 1
ATOM 1072 O O . PRO A 1 130 ? 14.393 -3.195 -3.682 1.00 75.75 130 PRO A O 1
ATOM 1075 N N . PHE A 1 131 ? 12.715 -1.701 -3.838 1.00 81.00 131 PHE A N 1
ATOM 1076 C CA . PHE A 1 131 ? 13.496 -0.467 -3.785 1.00 81.00 131 PHE A CA 1
ATOM 1077 C C . PHE A 1 131 ? 14.486 -0.307 -4.945 1.00 81.00 131 PHE A C 1
ATOM 1079 O O . PHE A 1 131 ? 15.494 0.393 -4.808 1.00 81.00 131 PHE A O 1
ATOM 1086 N N . GLN A 1 132 ? 14.213 -0.926 -6.094 1.00 84.38 132 GLN A N 1
ATOM 1087 C CA . GLN A 1 132 ? 15.092 -0.870 -7.258 1.00 84.38 132 GLN A CA 1
ATOM 1088 C C . GLN A 1 132 ? 15.298 0.573 -7.738 1.00 84.38 132 GLN A C 1
ATOM 1090 O O . GLN A 1 132 ? 16.434 0.995 -7.960 1.00 84.38 132 GLN A O 1
ATOM 1095 N N . ASN A 1 133 ? 14.221 1.353 -7.829 1.00 86.75 133 ASN A N 1
ATOM 1096 C CA . ASN A 1 133 ? 14.260 2.751 -8.254 1.00 86.75 133 ASN A CA 1
ATOM 1097 C C . ASN A 1 133 ? 15.046 3.626 -7.268 1.00 86.75 133 ASN A C 1
ATOM 1099 O O . ASN A 1 133 ? 15.750 4.545 -7.683 1.00 86.75 133 ASN A O 1
ATOM 1103 N N . LEU A 1 134 ? 14.990 3.313 -5.968 1.00 87.06 134 LEU A N 1
ATOM 1104 C CA . LEU A 1 134 ? 15.777 3.998 -4.940 1.00 87.06 134 LEU A CA 1
ATOM 1105 C C . LEU A 1 134 ? 17.265 3.681 -5.060 1.00 87.06 134 LEU A C 1
ATOM 1107 O O . LEU A 1 134 ? 18.088 4.596 -5.047 1.00 87.06 134 LEU A O 1
ATOM 1111 N N . ILE A 1 135 ? 17.613 2.405 -5.220 1.00 88.25 135 ILE A N 1
ATOM 1112 C CA . ILE A 1 135 ? 19.002 1.977 -5.416 1.00 88.25 135 ILE A CA 1
ATOM 1113 C C . ILE A 1 135 ? 19.573 2.624 -6.685 1.00 88.25 135 ILE A C 1
ATOM 1115 O O . ILE A 1 135 ? 20.698 3.132 -6.673 1.00 88.25 135 ILE A O 1
ATOM 1119 N N . LEU A 1 136 ? 18.793 2.670 -7.768 1.00 88.44 136 LEU A N 1
ATOM 1120 C CA . LEU A 1 136 ? 19.204 3.288 -9.026 1.00 88.44 136 LEU A CA 1
ATOM 1121 C C . LEU A 1 136 ? 19.367 4.810 -8.896 1.00 88.44 136 LEU A C 1
ATOM 1123 O O . LEU A 1 136 ? 20.372 5.357 -9.344 1.00 88.44 136 LEU A O 1
ATOM 1127 N N . ALA A 1 137 ? 18.431 5.496 -8.237 1.00 92.06 137 ALA A N 1
ATOM 1128 C CA . ALA A 1 137 ? 18.516 6.936 -7.989 1.00 92.06 137 ALA A CA 1
ATOM 1129 C C . ALA A 1 137 ? 19.765 7.310 -7.178 1.00 92.06 137 ALA A C 1
ATOM 1131 O O . ALA A 1 137 ? 20.468 8.257 -7.524 1.00 92.06 137 ALA A O 1
ATOM 1132 N N . VAL A 1 138 ? 20.071 6.542 -6.128 1.00 93.06 138 VAL A N 1
ATOM 1133 C CA . VAL A 1 138 ? 21.242 6.783 -5.274 1.00 93.06 138 VAL A CA 1
ATOM 1134 C C . VAL A 1 138 ? 22.547 6.471 -6.008 1.00 93.06 138 VAL A C 1
ATOM 1136 O O . VAL A 1 138 ? 23.486 7.257 -5.931 1.00 93.06 138 VAL A O 1
ATOM 1139 N N . SER A 1 139 ? 22.616 5.357 -6.742 1.00 93.38 139 SER A N 1
ATOM 1140 C CA . SER A 1 139 ? 23.839 4.949 -7.453 1.00 93.38 139 SER A CA 1
ATOM 1141 C C . SER A 1 139 ? 24.176 5.848 -8.644 1.00 93.38 139 SER A C 1
ATOM 1143 O O . SER A 1 139 ? 25.349 6.088 -8.917 1.00 93.38 139 SER A O 1
ATOM 1145 N N . THR A 1 140 ? 23.164 6.370 -9.339 1.00 93.06 140 THR A N 1
ATOM 1146 C CA . THR A 1 140 ? 23.348 7.276 -10.486 1.00 93.06 140 THR A CA 1
ATOM 1147 C C . THR A 1 140 ? 23.380 8.755 -10.094 1.00 93.06 140 THR A C 1
ATOM 1149 O O . THR A 1 140 ? 23.716 9.598 -10.922 1.00 93.06 140 THR A O 1
ATOM 1152 N N . GLY A 1 141 ? 22.998 9.091 -8.857 1.00 93.88 141 GLY A N 1
ATOM 1153 C CA . GLY A 1 141 ? 22.784 10.470 -8.406 1.00 93.88 141 GLY A CA 1
ATOM 1154 C C . GLY A 1 141 ? 21.569 11.160 -9.043 1.00 93.88 141 GLY A C 1
ATOM 1155 O O . GLY A 1 141 ? 21.346 12.348 -8.807 1.00 93.88 141 GLY A O 1
ATOM 1156 N N . ASN A 1 142 ? 20.774 10.448 -9.849 1.00 93.81 142 ASN A N 1
ATOM 1157 C CA . ASN A 1 142 ? 19.623 10.999 -10.551 1.00 93.81 142 ASN A CA 1
ATOM 1158 C C . ASN A 1 142 ? 18.308 10.679 -9.820 1.00 93.81 142 ASN A C 1
ATOM 1160 O O . ASN A 1 142 ? 17.652 9.669 -10.072 1.00 93.81 142 ASN A O 1
ATOM 1164 N N . PHE A 1 143 ? 17.870 11.595 -8.958 1.00 91.88 143 PHE A N 1
ATOM 1165 C CA . PHE A 1 143 ? 16.627 11.442 -8.195 1.00 91.88 143 PHE A CA 1
ATOM 1166 C C . PHE A 1 143 ? 15.341 11.582 -9.022 1.00 91.88 143 PHE A C 1
ATOM 1168 O O . PHE A 1 143 ? 14.274 11.233 -8.520 1.00 91.88 143 PHE A O 1
ATOM 1175 N N . SER A 1 144 ? 15.405 12.015 -10.289 1.00 93.38 144 SER A N 1
ATOM 1176 C CA . SER A 1 144 ? 14.210 12.066 -11.153 1.00 93.38 144 SER A CA 1
ATOM 1177 C C . SER A 1 144 ? 13.590 10.683 -11.399 1.00 93.38 144 SER A C 1
ATOM 1179 O O . SER A 1 144 ? 12.395 10.586 -11.670 1.00 93.38 144 SER A O 1
ATOM 1181 N N . ILE A 1 145 ? 14.371 9.613 -11.213 1.00 88.50 145 ILE A N 1
ATOM 1182 C CA . ILE A 1 145 ? 13.928 8.212 -11.275 1.00 88.50 145 ILE A CA 1
ATOM 1183 C C . ILE A 1 145 ? 12.834 7.927 -10.230 1.00 88.50 145 ILE A C 1
ATOM 1185 O O . ILE A 1 145 ? 11.939 7.122 -10.471 1.00 88.50 145 ILE A O 1
ATOM 1189 N N . LEU A 1 146 ? 12.841 8.640 -9.096 1.00 90.94 146 LEU A N 1
ATOM 1190 C CA . LEU A 1 146 ? 11.843 8.482 -8.035 1.00 90.94 146 LEU A CA 1
ATOM 1191 C C . LEU A 1 146 ? 10.525 9.207 -8.308 1.00 90.94 146 LEU A C 1
ATOM 1193 O O . LEU A 1 146 ? 9.568 9.005 -7.561 1.00 90.94 146 LEU A O 1
ATOM 1197 N N . ASN A 1 147 ? 10.440 10.040 -9.351 1.00 91.69 147 ASN A N 1
ATOM 1198 C CA . ASN A 1 147 ? 9.230 10.815 -9.632 1.00 91.69 147 ASN A CA 1
ATOM 1199 C C . ASN A 1 147 ? 8.004 9.911 -9.779 1.00 91.69 147 ASN A C 1
ATOM 1201 O O . ASN A 1 147 ? 6.940 10.238 -9.260 1.00 91.69 147 ASN A O 1
ATOM 1205 N N . HIS A 1 148 ? 8.159 8.756 -10.429 1.00 87.75 148 HIS A N 1
ATOM 1206 C CA . HIS A 1 148 ? 7.063 7.808 -10.596 1.00 87.75 148 HIS A CA 1
ATOM 1207 C C . HIS A 1 148 ? 6.580 7.244 -9.249 1.00 87.75 148 HIS A C 1
ATOM 1209 O O . HIS A 1 148 ? 5.395 7.335 -8.934 1.00 87.75 148 HIS A O 1
ATOM 1215 N N . SER A 1 149 ? 7.505 6.780 -8.404 1.00 90.88 149 SER A N 1
ATOM 1216 C CA . SER A 1 149 ? 7.211 6.299 -7.048 1.00 90.88 149 SER A CA 1
ATOM 1217 C C . SER A 1 149 ? 6.543 7.375 -6.180 1.00 90.88 149 SER A C 1
ATOM 1219 O O . SER A 1 149 ? 5.582 7.101 -5.464 1.00 90.88 149 SER A O 1
ATOM 1221 N N . ILE A 1 150 ? 7.000 8.627 -6.271 1.00 93.56 150 ILE A N 1
ATOM 1222 C CA . ILE A 1 150 ? 6.408 9.753 -5.536 1.00 93.56 150 ILE A CA 1
ATOM 1223 C C . ILE A 1 150 ? 4.981 10.031 -6.021 1.00 93.56 150 ILE A C 1
ATOM 1225 O O . ILE A 1 150 ? 4.087 10.216 -5.198 1.00 93.56 150 ILE A O 1
ATOM 1229 N N . LEU A 1 151 ? 4.738 10.038 -7.333 1.00 92.94 151 LEU A N 1
ATOM 1230 C CA . LEU A 1 151 ? 3.399 10.253 -7.888 1.00 92.94 151 LEU A CA 1
ATOM 1231 C C . LEU A 1 151 ? 2.428 9.143 -7.472 1.00 92.94 151 LEU A C 1
ATOM 1233 O O . LEU A 1 151 ? 1.305 9.448 -7.075 1.00 92.94 151 LEU A O 1
ATOM 1237 N N . ASN A 1 152 ? 2.877 7.889 -7.470 1.00 92.69 152 ASN A N 1
ATOM 1238 C CA . ASN A 1 152 ? 2.112 6.745 -6.970 1.00 92.69 152 ASN A CA 1
ATOM 1239 C C . ASN A 1 152 ? 1.772 6.906 -5.476 1.00 92.69 152 ASN A C 1
ATOM 1241 O O . ASN A 1 152 ? 0.609 6.822 -5.070 1.00 92.69 152 ASN A O 1
ATOM 1245 N N . MET A 1 153 ? 2.753 7.302 -4.658 1.00 95.50 153 MET A N 1
ATOM 1246 C CA . MET A 1 153 ? 2.523 7.630 -3.249 1.00 95.50 153 MET A CA 1
ATOM 1247 C C . MET A 1 153 ? 1.479 8.747 -3.067 1.00 95.50 153 MET A C 1
ATOM 1249 O O . MET A 1 153 ? 0.570 8.619 -2.243 1.00 95.50 153 MET A O 1
ATOM 1253 N N . LEU A 1 154 ? 1.574 9.832 -3.840 1.00 96.50 154 LEU A N 1
ATOM 1254 C CA . LEU A 1 154 ? 0.628 10.951 -3.782 1.00 96.50 154 LEU A CA 1
ATOM 1255 C C . LEU A 1 154 ? -0.775 10.550 -4.247 1.00 96.50 154 LEU A C 1
ATOM 1257 O O . LEU A 1 154 ? -1.759 11.005 -3.667 1.00 96.50 154 LEU A O 1
ATOM 1261 N N . LEU A 1 155 ? -0.879 9.670 -5.242 1.00 95.44 155 LEU A N 1
ATOM 1262 C CA . LEU A 1 155 ? -2.149 9.174 -5.766 1.00 95.44 155 LEU A CA 1
ATOM 1263 C C . LEU A 1 155 ? -2.921 8.348 -4.721 1.00 95.44 155 LEU A C 1
ATOM 1265 O O . LEU A 1 155 ? -4.149 8.408 -4.662 1.00 95.44 155 LEU A O 1
ATOM 1269 N N . PHE A 1 156 ? -2.214 7.622 -3.852 1.00 97.69 156 PHE A N 1
ATOM 1270 C CA . PHE A 1 156 ? -2.811 6.824 -2.773 1.00 97.69 156 PHE A CA 1
ATOM 1271 C C . PHE A 1 156 ? -2.997 7.579 -1.452 1.00 97.69 156 PHE A C 1
ATOM 1273 O O . PHE A 1 156 ? -3.682 7.092 -0.545 1.00 97.69 156 PHE A O 1
ATOM 1280 N N . LEU A 1 157 ? -2.440 8.781 -1.327 1.00 98.12 157 LEU A N 1
ATOM 1281 C CA . LEU A 1 157 ? -2.552 9.599 -0.123 1.00 98.12 157 LEU A CA 1
ATOM 1282 C C . LEU A 1 157 ? -4.016 9.922 0.253 1.00 98.12 157 LEU A C 1
ATOM 1284 O O . LEU A 1 157 ? -4.382 9.715 1.418 1.00 98.12 157 LEU A O 1
ATOM 1288 N N . PRO A 1 158 ? -4.911 10.315 -0.681 1.00 97.94 158 PRO A N 1
ATOM 1289 C CA . PRO A 1 158 ? -6.330 10.499 -0.374 1.00 97.94 158 PRO A CA 1
ATOM 1290 C C . PRO A 1 158 ? -7.027 9.209 0.080 1.00 97.94 158 PRO A C 1
ATOM 1292 O O . PRO A 1 158 ? -7.885 9.268 0.960 1.00 97.94 158 PRO A O 1
ATOM 1295 N N . THR A 1 159 ? -6.632 8.041 -0.444 1.00 98.12 159 THR A N 1
ATOM 1296 C CA . THR A 1 159 ? -7.168 6.731 -0.025 1.00 98.12 159 THR A CA 1
ATOM 1297 C C . THR A 1 159 ? -6.989 6.528 1.480 1.00 98.12 159 THR A C 1
ATOM 1299 O O . THR A 1 159 ? -7.933 6.159 2.180 1.00 98.12 159 THR A O 1
ATOM 1302 N N . GLY A 1 160 ? -5.793 6.827 1.996 1.00 97.69 160 GLY A N 1
ATOM 1303 C CA . GLY A 1 160 ? -5.485 6.749 3.424 1.00 97.69 160 GLY A CA 1
ATOM 1304 C C . GLY A 1 160 ? -6.277 7.741 4.277 1.00 97.69 160 GLY A C 1
ATOM 1305 O O . GLY A 1 160 ? -6.814 7.379 5.326 1.00 97.69 160 GLY A O 1
ATOM 1306 N N . ILE A 1 161 ? -6.400 8.988 3.813 1.00 98.25 161 ILE A N 1
ATOM 1307 C CA . ILE A 1 161 ? -7.185 10.019 4.508 1.00 98.25 161 ILE A CA 1
ATOM 1308 C C . ILE A 1 161 ? -8.652 9.585 4.617 1.00 98.25 161 ILE A C 1
ATOM 1310 O O . ILE A 1 161 ? -9.234 9.601 5.702 1.00 98.25 161 ILE A O 1
ATOM 1314 N N . LEU A 1 162 ? -9.250 9.151 3.506 1.00 98.00 162 LEU A N 1
ATOM 1315 C CA . LEU A 1 162 ? -10.655 8.750 3.444 1.00 98.00 162 LEU A CA 1
ATOM 1316 C C . LEU A 1 162 ? -10.935 7.503 4.289 1.00 98.00 162 LEU A C 1
ATOM 1318 O O . LEU A 1 162 ? -11.957 7.452 4.976 1.00 98.00 162 LEU A O 1
ATOM 1322 N N . LEU A 1 163 ? -9.996 6.550 4.329 1.00 96.88 163 LEU A N 1
ATOM 1323 C CA . LEU A 1 163 ? -10.044 5.402 5.234 1.00 96.88 163 LEU A CA 1
ATOM 1324 C C . LEU A 1 163 ? -10.126 5.843 6.703 1.00 96.88 163 LEU A C 1
ATOM 1326 O O . LEU A 1 163 ? -11.026 5.422 7.432 1.00 96.88 163 LEU A O 1
ATOM 1330 N N . ALA A 1 164 ? -9.230 6.733 7.137 1.00 96.62 164 ALA A N 1
ATOM 1331 C CA . ALA A 1 164 ? -9.199 7.249 8.508 1.00 96.62 164 ALA A CA 1
ATOM 1332 C C . ALA A 1 164 ? -10.488 8.004 8.895 1.00 96.62 164 ALA A C 1
ATOM 1334 O O . ALA A 1 164 ? -10.890 8.018 10.070 1.00 96.62 164 ALA A O 1
ATOM 1335 N N . LEU A 1 165 ? -11.163 8.592 7.905 1.00 96.50 165 LEU A N 1
ATOM 1336 C CA . LEU A 1 165 ? -12.430 9.299 8.055 1.00 96.50 165 LEU A CA 1
ATOM 1337 C C . LEU A 1 165 ? -13.667 8.390 8.045 1.00 96.50 165 LEU A C 1
ATOM 1339 O O . LEU A 1 165 ? -14.730 8.867 8.436 1.00 96.50 165 LEU A O 1
ATOM 1343 N N . LEU A 1 166 ? -13.558 7.094 7.708 1.00 95.12 166 LEU A N 1
ATOM 1344 C CA . LEU A 1 166 ? -14.718 6.185 7.640 1.00 95.12 166 LEU A CA 1
ATOM 1345 C C . LEU A 1 166 ? -15.517 6.098 8.944 1.00 95.12 166 LEU A C 1
ATOM 1347 O O . LEU A 1 166 ? -16.699 5.799 8.890 1.00 95.12 166 LEU A O 1
ATOM 1351 N N . GLY A 1 167 ? -14.913 6.358 10.104 1.00 91.56 167 GLY A N 1
ATOM 1352 C CA . GLY A 1 167 ? -15.625 6.366 11.390 1.00 91.56 167 GLY A CA 1
ATOM 1353 C C . GLY A 1 167 ? -15.031 5.423 12.437 1.00 91.56 167 GLY A C 1
ATOM 1354 O O . GLY A 1 167 ? -14.642 5.913 13.500 1.00 91.56 167 GLY A O 1
ATOM 1355 N N . PRO A 1 168 ? -14.816 4.124 12.164 1.00 92.38 168 PRO A N 1
ATOM 1356 C CA . PRO A 1 168 ? -14.263 3.212 13.164 1.00 92.38 168 PRO A CA 1
ATOM 1357 C C . PRO A 1 168 ? -12.864 3.638 13.630 1.00 92.38 168 PRO A C 1
ATOM 1359 O O . PRO A 1 168 ? -12.038 4.105 12.842 1.00 92.38 168 PRO A O 1
ATOM 1362 N N . ARG A 1 169 ? -12.556 3.501 14.930 1.00 89.81 169 ARG A N 1
ATOM 1363 C CA . ARG A 1 169 ? -11.230 3.884 15.488 1.00 89.81 169 ARG A CA 1
ATOM 1364 C C . ARG A 1 169 ? -10.074 3.107 14.877 1.00 89.81 169 ARG A C 1
ATOM 1366 O O . ARG A 1 169 ? -8.977 3.641 14.764 1.00 89.81 169 ARG A O 1
ATOM 1373 N N . ARG A 1 170 ? -10.317 1.862 14.475 1.00 88.88 170 ARG A N 1
ATOM 1374 C CA . ARG A 1 170 ? -9.292 1.002 13.882 1.00 88.88 170 ARG A CA 1
ATOM 1375 C C . ARG A 1 170 ? -8.822 1.498 12.516 1.00 88.88 170 ARG A C 1
ATOM 1377 O O . ARG A 1 170 ? -7.647 1.339 12.219 1.00 88.88 170 ARG A O 1
ATOM 1384 N N . MET A 1 171 ? -9.686 2.160 11.745 1.00 93.31 171 MET A N 1
ATOM 1385 C CA . MET A 1 171 ? -9.343 2.680 10.412 1.00 93.31 171 MET A CA 1
ATOM 1386 C C . MET A 1 171 ? -8.359 3.857 10.458 1.00 93.31 171 MET A C 1
ATOM 1388 O O . MET A 1 171 ? -7.782 4.228 9.446 1.00 93.31 171 MET A O 1
ATOM 1392 N N . ARG A 1 172 ? -8.120 4.420 11.649 1.00 94.56 172 ARG A N 1
ATOM 1393 C CA . ARG A 1 172 ? -7.086 5.433 11.896 1.00 94.56 172 ARG A CA 1
ATOM 1394 C C . ARG A 1 172 ? -5.707 4.845 12.202 1.00 94.56 172 ARG A C 1
ATOM 1396 O O . ARG A 1 172 ? -4.781 5.604 12.464 1.00 94.56 172 ARG A O 1
ATOM 1403 N N . ARG A 1 173 ? -5.549 3.520 12.228 1.00 91.81 173 ARG A N 1
ATOM 1404 C CA . ARG A 1 173 ? -4.234 2.892 12.408 1.00 91.81 173 ARG A CA 1
ATOM 1405 C C . ARG A 1 173 ? -3.450 2.967 11.106 1.00 91.81 173 ARG A C 1
ATOM 1407 O O . ARG A 1 173 ? -3.973 2.585 10.061 1.00 91.81 173 ARG A O 1
ATOM 1414 N N . VAL A 1 174 ? -2.203 3.421 11.186 1.00 92.31 174 VAL A N 1
ATOM 1415 C CA . VAL A 1 174 ? -1.323 3.563 10.017 1.00 92.31 174 VAL A CA 1
ATOM 1416 C C . VAL A 1 174 ? -1.114 2.206 9.343 1.00 92.31 174 VAL A C 1
ATOM 1418 O O . VAL A 1 174 ? -1.185 2.125 8.119 1.00 92.31 174 VAL A O 1
ATOM 1421 N N . GLU A 1 175 ? -0.999 1.126 10.128 1.00 86.19 175 GLU A N 1
ATOM 1422 C CA . GLU A 1 175 ? -0.905 -0.236 9.583 1.00 86.19 175 GLU A CA 1
ATOM 1423 C C . GLU A 1 175 ? -2.118 -0.613 8.715 1.00 86.19 175 GLU A C 1
ATOM 1425 O O . GLU A 1 175 ? -1.967 -1.285 7.703 1.00 86.19 175 GLU A O 1
ATOM 1430 N N . ILE A 1 176 ? -3.330 -0.169 9.072 1.00 88.75 176 ILE A N 1
ATOM 1431 C CA . ILE A 1 176 ? -4.547 -0.481 8.305 1.00 88.75 176 ILE A CA 1
ATOM 1432 C C . ILE A 1 176 ? -4.569 0.291 6.980 1.00 88.75 176 ILE A C 1
ATOM 1434 O O . ILE A 1 176 ? -4.982 -0.268 5.966 1.00 88.75 176 ILE A O 1
ATOM 1438 N N . GLY A 1 177 ? -4.065 1.530 6.970 1.00 93.81 177 GLY A N 1
ATOM 1439 C CA . GLY A 1 177 ? -3.822 2.290 5.740 1.00 93.81 177 GLY A CA 1
ATOM 1440 C C . GLY A 1 177 ? -2.826 1.595 4.821 1.00 93.81 177 GLY A C 1
ATOM 1441 O O . GLY A 1 177 ? -3.124 1.389 3.647 1.00 93.81 177 GLY A O 1
ATOM 1442 N N . PHE A 1 178 ? -1.692 1.158 5.372 1.00 92.31 178 PHE A N 1
ATOM 1443 C CA . PHE A 1 178 ? -0.677 0.415 4.627 1.00 92.31 178 PHE A CA 1
ATOM 1444 C C . PHE A 1 178 ? -1.239 -0.879 4.019 1.00 92.31 178 PHE A C 1
ATOM 1446 O O . PHE A 1 178 ? -1.088 -1.116 2.824 1.00 92.31 178 PHE A O 1
ATOM 1453 N N . LEU A 1 179 ? -1.938 -1.694 4.820 1.00 87.00 179 LEU A N 1
ATOM 1454 C CA . LEU A 1 179 ? -2.532 -2.953 4.358 1.00 87.00 179 LEU A CA 1
ATOM 1455 C C . LEU A 1 179 ? -3.579 -2.730 3.263 1.00 87.00 179 LEU A C 1
ATOM 1457 O O . LEU A 1 179 ? -3.620 -3.496 2.303 1.00 87.00 179 LEU A O 1
ATOM 1461 N N . LEU A 1 180 ? -4.412 -1.691 3.385 1.00 92.62 180 LEU A N 1
ATOM 1462 C CA . LEU A 1 180 ? -5.377 -1.350 2.342 1.00 92.62 180 LEU A CA 1
ATOM 1463 C C . LEU A 1 180 ? -4.667 -0.944 1.046 1.00 92.62 180 LEU A C 1
ATOM 1465 O O . LEU A 1 180 ? -5.035 -1.433 -0.019 1.00 92.62 180 LEU A O 1
ATOM 1469 N N . GLY A 1 181 ? -3.653 -0.079 1.133 1.00 94.25 181 GLY A N 1
ATOM 1470 C CA . GLY A 1 181 ? -2.879 0.346 -0.030 1.00 94.25 181 GLY A CA 1
ATOM 1471 C C . GLY A 1 181 ? -2.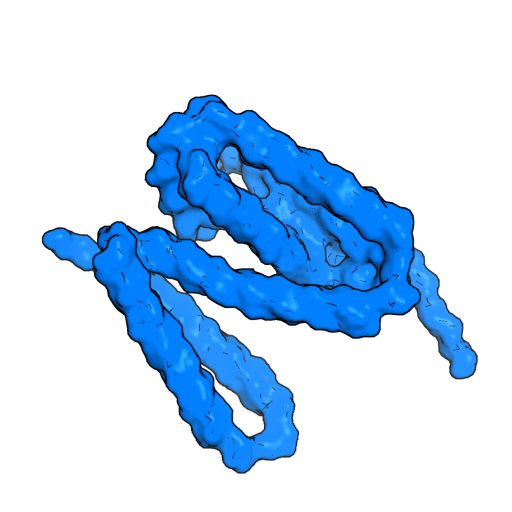166 -0.823 -0.714 1.00 94.25 181 GLY A C 1
ATOM 1472 O O . GLY A 1 181 ? -2.231 -0.930 -1.933 1.00 94.25 181 GLY A O 1
ATOM 1473 N N . LEU A 1 182 ? -1.595 -1.753 0.059 1.00 89.94 182 LEU A N 1
ATOM 1474 C CA . LEU A 1 182 ? -0.984 -2.982 -0.453 1.00 89.94 182 LEU A CA 1
ATOM 1475 C C . LEU A 1 182 ? -1.996 -3.844 -1.224 1.00 89.94 182 LEU A C 1
ATOM 1477 O O . LEU A 1 182 ? -1.731 -4.243 -2.356 1.00 89.94 182 LEU A O 1
ATOM 1481 N N . VAL A 1 183 ? -3.167 -4.102 -0.629 1.00 90.75 183 VAL A N 1
ATOM 1482 C CA . VAL A 1 183 ? -4.229 -4.911 -1.253 1.00 90.75 183 VAL A CA 1
ATOM 1483 C C . VAL A 1 183 ? -4.716 -4.278 -2.553 1.00 90.75 183 VAL A C 1
ATOM 1485 O O . VAL A 1 183 ? -4.826 -4.960 -3.570 1.00 90.75 183 VAL A O 1
ATOM 1488 N N . LEU A 1 184 ? -4.996 -2.975 -2.525 1.00 93.81 184 LEU A N 1
ATOM 1489 C CA . LEU A 1 184 ? -5.470 -2.248 -3.696 1.00 93.81 184 LEU A CA 1
ATOM 1490 C C . LEU A 1 184 ? -4.405 -2.179 -4.789 1.00 93.81 184 LEU A C 1
ATOM 1492 O O . LEU A 1 184 ? -4.728 -2.409 -5.948 1.00 93.81 184 LEU A O 1
ATOM 1496 N N . SER A 1 185 ? -3.147 -1.904 -4.442 1.00 94.00 185 SER A N 1
ATOM 1497 C CA . SER A 1 185 ? -2.093 -1.787 -5.445 1.00 94.00 185 SER A CA 1
ATOM 1498 C C . SER A 1 185 ? -1.810 -3.118 -6.125 1.00 94.00 185 SER A C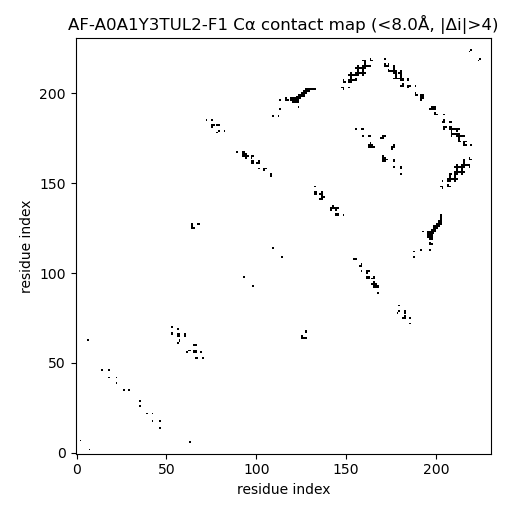 1
ATOM 1500 O O . SER A 1 185 ? -1.741 -3.160 -7.344 1.00 94.00 185 SER A O 1
ATOM 1502 N N . VAL A 1 186 ? -1.742 -4.226 -5.381 1.00 89.38 186 VAL A N 1
ATOM 1503 C CA . VAL A 1 186 ? -1.573 -5.560 -5.984 1.00 89.38 186 VAL A CA 1
ATOM 1504 C C . VAL A 1 186 ? -2.742 -5.891 -6.912 1.00 89.38 186 VAL A C 1
ATOM 1506 O O . VAL A 1 186 ? -2.522 -6.450 -7.984 1.00 89.38 186 VAL A O 1
ATOM 1509 N N . ALA A 1 187 ? -3.972 -5.510 -6.553 1.00 90.69 187 ALA A N 1
ATOM 1510 C CA . ALA A 1 187 ? -5.124 -5.678 -7.435 1.00 90.69 187 ALA A CA 1
ATOM 1511 C C . ALA A 1 187 ? -4.988 -4.858 -8.733 1.00 90.69 187 ALA A C 1
ATOM 1513 O O . ALA A 1 187 ? -5.254 -5.395 -9.806 1.00 90.69 187 ALA A O 1
ATOM 1514 N N . ILE A 1 188 ? -4.535 -3.600 -8.655 1.00 90.81 188 ILE A N 1
ATOM 1515 C CA . ILE A 1 188 ? -4.290 -2.743 -9.830 1.00 90.81 188 ILE A CA 1
ATOM 1516 C C . ILE A 1 188 ? -3.218 -3.356 -10.734 1.00 90.81 188 ILE A C 1
ATOM 1518 O O . ILE A 1 188 ? -3.468 -3.543 -11.923 1.00 90.81 188 ILE A O 1
ATOM 1522 N N . GLU A 1 189 ? -2.079 -3.743 -10.165 1.00 89.88 189 GLU A N 1
ATOM 1523 C CA . GLU A 1 189 ? -0.989 -4.396 -10.895 1.00 89.88 189 GLU A CA 1
ATOM 1524 C C . GLU A 1 189 ? -1.451 -5.715 -11.537 1.00 89.88 189 GLU A C 1
ATOM 1526 O O . GLU A 1 189 ? -1.068 -6.039 -12.658 1.00 89.88 189 GLU A O 1
ATOM 1531 N N . THR A 1 190 ? -2.340 -6.467 -10.869 1.00 88.19 190 THR A N 1
ATOM 1532 C CA . THR A 1 190 ? -2.905 -7.716 -11.419 1.00 88.19 190 THR A CA 1
ATOM 1533 C C . THR A 1 190 ? -3.766 -7.421 -12.638 1.00 88.19 190 THR A C 1
ATOM 1535 O O . THR A 1 190 ? -3.681 -8.121 -13.651 1.00 88.19 190 THR A O 1
ATOM 1538 N N . VAL A 1 191 ? -4.587 -6.371 -12.571 1.00 86.69 191 VAL A N 1
ATOM 1539 C CA . VAL A 1 191 ? -5.386 -5.918 -13.714 1.00 86.69 191 VAL A CA 1
ATOM 1540 C C . VAL A 1 191 ? -4.473 -5.467 -14.855 1.00 86.69 191 VAL A C 1
ATOM 1542 O O . VAL A 1 191 ? -4.682 -5.898 -15.984 1.00 86.69 191 VAL A O 1
ATOM 1545 N N . GLN A 1 192 ? -3.426 -4.683 -14.585 1.00 84.25 192 GLN A N 1
ATOM 1546 C CA . GLN A 1 192 ? -2.473 -4.236 -15.609 1.00 84.25 192 GLN A CA 1
ATOM 1547 C C . GLN A 1 192 ? -1.739 -5.414 -16.267 1.00 84.25 192 GLN A C 1
ATOM 1549 O O . GLN A 1 192 ? -1.693 -5.500 -17.496 1.00 84.25 192 GLN A O 1
ATOM 1554 N N . LEU A 1 193 ? -1.252 -6.372 -15.472 1.00 83.62 193 LEU A N 1
ATOM 1555 C CA . LEU A 1 193 ? -0.538 -7.549 -15.964 1.00 83.62 193 LEU A CA 1
ATOM 1556 C C . LEU A 1 193 ? -1.435 -8.452 -16.823 1.00 83.62 193 LEU A C 1
ATOM 1558 O O . LEU A 1 193 ? -1.012 -8.941 -17.872 1.00 83.62 193 LEU A O 1
ATOM 1562 N N . THR A 1 194 ? -2.681 -8.679 -16.394 1.00 82.56 194 THR A N 1
ATOM 1563 C CA . THR A 1 194 ? -3.643 -9.515 -17.135 1.00 82.56 194 THR A CA 1
ATOM 1564 C C . THR A 1 194 ? -4.171 -8.822 -18.391 1.00 82.56 194 THR A C 1
ATOM 1566 O O . THR A 1 194 ? -4.358 -9.484 -19.413 1.00 82.56 194 THR A O 1
ATOM 1569 N N . ALA A 1 195 ? -4.331 -7.497 -18.356 1.00 80.62 195 ALA A N 1
ATOM 1570 C CA . ALA A 1 195 ? -4.711 -6.679 -19.503 1.00 80.62 195 ALA A CA 1
ATOM 1571 C C . ALA A 1 195 ? -3.544 -6.376 -20.465 1.00 80.62 195 ALA A C 1
ATOM 1573 O O . ALA A 1 195 ? -3.769 -5.767 -21.508 1.00 80.62 195 ALA A O 1
ATOM 1574 N N . LYS A 1 196 ? -2.313 -6.820 -20.152 1.00 77.62 196 LYS A N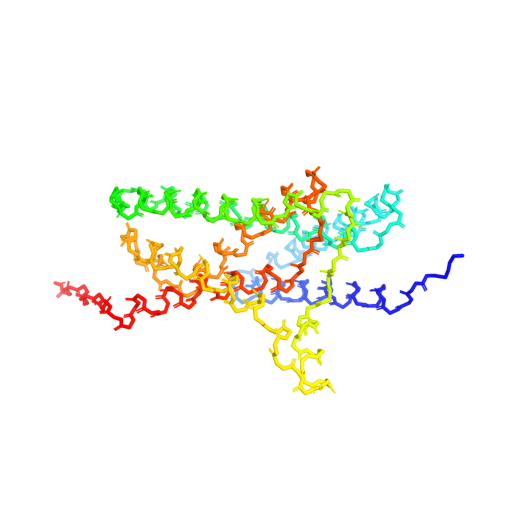 1
ATOM 1575 C CA . LYS A 1 196 ? -1.082 -6.548 -20.924 1.00 77.62 196 LYS A CA 1
ATOM 1576 C C . LYS A 1 196 ? -0.817 -5.047 -21.111 1.00 77.62 196 LYS A C 1
ATOM 1578 O O . LYS A 1 196 ? -0.373 -4.612 -22.176 1.00 77.62 196 LYS A O 1
ATOM 1583 N N . LEU A 1 197 ? -1.111 -4.274 -20.068 1.00 74.75 197 LEU A N 1
ATOM 1584 C CA . LEU A 1 197 ? -0.922 -2.825 -19.995 1.00 74.75 197 LEU A CA 1
ATOM 1585 C C . LEU A 1 197 ? 0.441 -2.471 -19.375 1.00 74.75 197 LEU A C 1
ATOM 1587 O O . LEU A 1 197 ? 0.540 -1.541 -18.583 1.00 74.75 197 LEU A O 1
ATOM 1591 N N . GLY A 1 198 ? 1.490 -3.227 -19.701 1.00 69.75 198 GLY A N 1
ATOM 1592 C CA . GLY A 1 198 ? 2.857 -2.892 -19.317 1.00 69.75 198 GLY A CA 1
ATOM 1593 C C . GLY A 1 198 ? 3.441 -3.661 -18.135 1.00 69.75 198 GLY A C 1
ATOM 1594 O O . GLY A 1 198 ? 3.191 -4.855 -17.944 1.00 69.75 198 GLY A O 1
ATOM 1595 N N . THR A 1 199 ? 4.324 -2.975 -17.410 1.00 71.56 199 THR A N 1
ATOM 1596 C CA . THR A 1 199 ? 5.207 -3.535 -16.381 1.00 71.56 199 THR A CA 1
ATOM 1597 C C . THR A 1 199 ? 4.483 -3.642 -15.041 1.00 71.56 199 THR A C 1
ATOM 1599 O O . THR A 1 199 ? 3.991 -2.632 -14.550 1.00 71.56 199 THR A O 1
ATOM 1602 N N . CYS A 1 200 ? 4.465 -4.829 -14.429 1.00 79.88 200 CYS A N 1
ATOM 1603 C CA . CYS A 1 200 ? 4.092 -4.963 -13.024 1.00 79.88 200 CYS A CA 1
ATOM 1604 C C . CYS A 1 200 ? 5.298 -4.638 -12.140 1.00 79.88 200 CYS A C 1
ATOM 1606 O O . CYS A 1 200 ? 6.320 -5.320 -12.253 1.00 79.88 200 CYS A O 1
ATOM 1608 N N . ASP A 1 201 ? 5.196 -3.630 -11.273 1.00 84.31 201 ASP A N 1
ATOM 1609 C CA . ASP A 1 201 ? 6.335 -3.136 -10.491 1.00 84.31 201 ASP A CA 1
ATOM 1610 C C . ASP A 1 201 ? 6.092 -3.192 -8.974 1.00 84.31 201 ASP A C 1
ATOM 1612 O O . ASP A 1 201 ? 5.172 -2.581 -8.423 1.00 84.31 201 ASP A O 1
ATOM 1616 N N . LEU A 1 202 ? 6.956 -3.919 -8.264 1.00 84.38 202 LEU A N 1
ATOM 1617 C CA . LEU A 1 202 ? 6.914 -4.005 -6.808 1.00 84.38 202 LEU A CA 1
ATOM 1618 C C . LEU A 1 202 ? 7.168 -2.648 -6.134 1.00 84.38 202 LEU A C 1
ATOM 1620 O O . LEU A 1 202 ? 6.604 -2.388 -5.068 1.00 84.38 202 LEU A O 1
ATOM 1624 N N . ASP A 1 203 ? 7.957 -1.764 -6.748 1.00 87.00 203 ASP A N 1
ATOM 1625 C CA . ASP A 1 203 ? 8.185 -0.419 -6.215 1.00 87.00 203 ASP A CA 1
ATOM 1626 C C . ASP A 1 203 ? 6.910 0.429 -6.244 1.00 87.00 203 ASP A C 1
ATOM 1628 O O . ASP A 1 203 ? 6.689 1.232 -5.330 1.00 87.00 203 ASP A O 1
ATOM 1632 N N . ASP A 1 204 ? 6.038 0.223 -7.233 1.00 90.12 204 ASP A N 1
ATOM 1633 C CA . ASP A 1 204 ? 4.746 0.905 -7.328 1.00 90.12 204 ASP A CA 1
ATOM 1634 C C . ASP A 1 204 ? 3.789 0.397 -6.245 1.00 90.12 204 ASP A C 1
ATOM 1636 O O . ASP A 1 204 ? 3.170 1.201 -5.539 1.00 90.12 204 ASP A O 1
ATOM 1640 N N . ILE A 1 205 ? 3.769 -0.921 -6.007 1.00 91.25 205 ILE A N 1
ATOM 1641 C CA . ILE A 1 205 ? 3.033 -1.542 -4.894 1.00 91.25 205 ILE A CA 1
ATOM 1642 C C . ILE A 1 205 ? 3.440 -0.941 -3.549 1.00 91.25 205 ILE A C 1
ATOM 1644 O O . ILE A 1 205 ? 2.582 -0.547 -2.750 1.00 91.25 205 ILE A O 1
ATOM 1648 N N . ILE A 1 206 ? 4.746 -0.856 -3.294 1.00 88.56 206 ILE A N 1
ATOM 1649 C CA . ILE A 1 206 ? 5.286 -0.303 -2.049 1.00 88.56 206 ILE A CA 1
ATOM 1650 C C . ILE A 1 206 ? 4.940 1.184 -1.933 1.00 88.56 206 ILE A C 1
ATOM 1652 O O . ILE A 1 206 ? 4.476 1.626 -0.880 1.00 88.56 206 ILE A O 1
ATOM 1656 N N . SER A 1 207 ? 5.122 1.954 -3.007 1.00 94.31 207 SER A N 1
ATOM 1657 C CA . SER A 1 207 ? 4.867 3.398 -3.026 1.00 94.31 207 SER A CA 1
ATOM 1658 C C . SER A 1 207 ? 3.403 3.724 -2.735 1.00 94.31 207 SER A C 1
ATOM 1660 O O . SER A 1 207 ? 3.111 4.571 -1.889 1.00 94.31 207 SER A O 1
ATOM 1662 N N . ASN A 1 208 ? 2.480 2.991 -3.357 1.00 96.25 208 ASN A N 1
ATOM 1663 C CA . ASN A 1 208 ? 1.042 3.112 -3.132 1.00 96.25 208 ASN A CA 1
ATOM 1664 C C . ASN A 1 208 ? 0.649 2.736 -1.691 1.00 96.25 208 ASN A C 1
ATOM 1666 O O . ASN A 1 208 ? -0.110 3.458 -1.035 1.00 96.25 208 ASN A O 1
ATOM 1670 N N . ALA A 1 209 ? 1.202 1.642 -1.153 1.00 95.06 209 ALA A N 1
ATOM 1671 C CA . ALA A 1 209 ? 0.973 1.230 0.234 1.00 95.06 209 ALA A CA 1
ATOM 1672 C C . ALA A 1 209 ? 1.462 2.285 1.242 1.00 95.06 209 ALA A C 1
ATOM 1674 O O . ALA A 1 209 ? 0.749 2.630 2.191 1.00 95.06 209 ALA A O 1
ATOM 1675 N N . LEU A 1 210 ? 2.651 2.849 1.011 1.00 94.75 210 LEU A N 1
ATOM 1676 C CA . LEU A 1 210 ? 3.191 3.948 1.809 1.00 94.75 210 LEU A CA 1
ATOM 1677 C C . LEU A 1 210 ? 2.336 5.213 1.686 1.00 94.75 210 LEU A C 1
ATOM 1679 O O . LEU A 1 210 ? 2.068 5.853 2.700 1.00 94.75 210 LEU A O 1
ATOM 1683 N N . GLY A 1 211 ? 1.841 5.540 0.492 1.00 98.00 211 GLY A N 1
ATOM 1684 C CA . GLY A 1 211 ? 0.941 6.673 0.267 1.00 98.00 211 GLY A CA 1
ATOM 1685 C C . GLY A 1 211 ? -0.317 6.594 1.122 1.00 98.00 211 GLY A C 1
ATOM 1686 O O . GLY A 1 211 ? -0.649 7.536 1.844 1.00 98.00 211 GLY A O 1
ATOM 1687 N N . ALA A 1 212 ? -0.965 5.429 1.144 1.00 98.25 212 ALA A N 1
ATOM 1688 C CA . ALA A 1 212 ? -2.128 5.196 1.995 1.00 98.25 212 ALA A CA 1
ATOM 1689 C C . ALA A 1 212 ? -1.783 5.265 3.498 1.00 98.25 212 ALA A C 1
ATOM 1691 O O . ALA A 1 212 ? -2.544 5.832 4.286 1.00 98.25 212 ALA A O 1
ATOM 1692 N N . ALA A 1 213 ? -0.627 4.744 3.916 1.00 97.44 213 ALA A N 1
ATOM 1693 C CA . ALA A 1 213 ? -0.160 4.844 5.300 1.00 97.44 213 ALA A CA 1
ATOM 1694 C C . ALA A 1 213 ? 0.068 6.308 5.727 1.00 97.44 213 ALA A C 1
ATOM 1696 O O . ALA A 1 213 ? -0.421 6.744 6.776 1.00 97.44 213 ALA A O 1
ATOM 1697 N N . VAL A 1 214 ? 0.751 7.087 4.883 1.00 98.19 214 VAL A N 1
ATOM 1698 C CA . VAL A 1 214 ? 0.995 8.522 5.079 1.00 98.19 214 VAL A CA 1
ATOM 1699 C C . VAL A 1 214 ? -0.321 9.297 5.100 1.00 98.19 214 VAL A C 1
ATOM 1701 O O . VAL A 1 214 ? -0.501 10.157 5.957 1.00 98.19 214 VAL A O 1
ATOM 1704 N N . GLY A 1 215 ? -1.284 8.958 4.242 1.00 98.31 215 GLY A N 1
ATOM 1705 C CA . GLY A 1 215 ? -2.618 9.559 4.258 1.00 98.31 215 GLY A CA 1
ATOM 1706 C C . GLY A 1 215 ? -3.340 9.385 5.599 1.00 98.31 215 GLY A C 1
ATOM 1707 O O . GLY A 1 215 ? -3.881 10.347 6.149 1.00 98.31 215 GLY A O 1
ATOM 1708 N N . VAL A 1 216 ? -3.293 8.180 6.182 1.00 98.06 216 VAL A N 1
ATOM 1709 C CA . VAL A 1 216 ? -3.842 7.935 7.529 1.00 98.06 216 VAL A CA 1
ATOM 1710 C C . VAL A 1 216 ? -3.105 8.767 8.582 1.00 98.06 216 VAL A C 1
ATOM 1712 O O . VAL A 1 216 ? -3.744 9.389 9.436 1.00 98.06 216 VAL A O 1
ATOM 1715 N N . LEU A 1 217 ? -1.770 8.801 8.524 1.00 97.62 217 LEU A N 1
ATOM 1716 C CA . LEU A 1 217 ? -0.947 9.585 9.444 1.00 97.62 217 LEU A CA 1
ATOM 1717 C C . LEU A 1 217 ? -1.294 11.080 9.375 1.00 97.62 217 LEU A C 1
ATOM 1719 O O . LEU A 1 217 ? -1.550 11.693 10.409 1.00 97.62 217 LEU A O 1
ATOM 1723 N N . LEU A 1 218 ? -1.381 11.651 8.175 1.00 97.88 218 LEU A N 1
ATOM 1724 C CA . LEU A 1 218 ? -1.752 13.050 7.967 1.00 97.88 218 LEU A CA 1
ATOM 1725 C C . LEU A 1 218 ? -3.153 13.347 8.498 1.00 97.88 218 LEU A C 1
ATOM 1727 O O . LEU A 1 218 ? -3.334 14.311 9.239 1.00 97.88 218 LEU A O 1
ATOM 1731 N N . CYS A 1 219 ? -4.139 12.491 8.211 1.00 97.19 219 CYS A N 1
ATOM 1732 C CA . CYS A 1 219 ? -5.479 12.650 8.775 1.00 97.19 219 CYS A CA 1
ATOM 1733 C C . CYS A 1 219 ? -5.455 12.632 10.310 1.00 97.19 219 CYS A C 1
ATOM 1735 O O . CYS A 1 219 ? -6.207 13.368 10.951 1.00 97.19 219 CYS A O 1
ATOM 1737 N N . ASN A 1 220 ? -4.600 11.806 10.917 1.00 95.56 220 ASN A N 1
ATOM 1738 C CA . ASN A 1 220 ? -4.481 11.745 12.367 1.00 95.56 220 ASN A CA 1
ATOM 1739 C C . ASN A 1 220 ? -3.902 13.019 12.975 1.00 95.56 220 ASN A C 1
ATOM 1741 O O . ASN A 1 220 ? -4.400 13.452 14.015 1.00 95.56 220 ASN A O 1
ATOM 1745 N N . LEU A 1 221 ? -2.879 13.581 12.330 1.00 95.94 221 LEU A N 1
ATOM 1746 C CA . LEU A 1 221 ? -2.217 14.815 12.746 1.00 95.94 221 LEU A CA 1
ATOM 1747 C C . LEU A 1 221 ? -3.140 16.029 12.580 1.00 95.94 221 LEU A C 1
ATOM 1749 O O . LEU A 1 221 ? -3.235 16.853 13.484 1.00 95.94 221 LEU A O 1
ATOM 1753 N N . LEU A 1 222 ? -3.854 16.112 11.455 1.00 95.94 222 LEU A N 1
ATOM 1754 C CA . LEU A 1 222 ? -4.701 17.259 11.110 1.00 95.94 222 LEU A CA 1
ATOM 1755 C C . LEU A 1 222 ? -6.085 17.212 11.769 1.00 95.94 222 LEU A C 1
ATOM 1757 O O . LEU A 1 222 ? -6.671 18.252 12.057 1.00 95.94 222 LEU A O 1
ATOM 1761 N N . ILE A 1 223 ? -6.621 16.013 12.019 1.00 93.44 223 ILE A N 1
ATOM 1762 C CA . ILE A 1 223 ? -7.956 15.817 12.600 1.00 93.44 223 ILE A CA 1
ATOM 1763 C C . ILE A 1 223 ? -7.839 14.898 13.827 1.00 93.44 223 ILE A C 1
ATOM 1765 O O . ILE A 1 223 ? -8.177 13.704 13.769 1.00 93.44 223 ILE A O 1
ATOM 1769 N N . PRO A 1 224 ? -7.369 15.410 14.979 1.00 83.50 224 PRO A N 1
ATOM 1770 C CA . PRO A 1 224 ? -7.284 14.628 16.205 1.00 83.50 224 PRO A CA 1
ATOM 1771 C C . PRO A 1 224 ? -8.677 14.175 16.651 1.00 83.50 224 PRO A C 1
ATOM 1773 O O . PRO A 1 224 ? -9.624 14.962 16.712 1.00 83.50 224 PRO A O 1
ATOM 1776 N N . ARG A 1 225 ? -8.838 12.888 16.979 1.00 79.44 225 ARG A N 1
ATOM 1777 C CA . ARG A 1 225 ? -10.095 12.416 17.572 1.00 79.44 225 ARG A CA 1
ATOM 1778 C C . ARG A 1 225 ? -10.139 12.827 19.035 1.00 79.44 225 ARG A C 1
ATOM 1780 O O . ARG A 1 225 ? -9.207 12.540 19.781 1.00 79.44 225 ARG A O 1
ATOM 1787 N N . ARG A 1 226 ? -11.246 13.447 19.454 1.00 69.50 226 ARG A N 1
ATOM 1788 C CA . ARG A 1 226 ? -11.482 13.730 20.874 1.00 69.50 226 ARG A CA 1
ATOM 1789 C C . ARG A 1 226 ? -11.449 12.409 21.661 1.00 69.50 226 ARG A C 1
ATOM 1791 O O . ARG A 1 226 ? -12.046 11.428 21.196 1.00 69.50 226 ARG A O 1
ATOM 1798 N N . PRO A 1 227 ? -10.760 12.355 22.815 1.00 64.81 227 PRO A N 1
ATOM 1799 C CA . PRO A 1 227 ? -10.765 11.167 23.655 1.00 64.81 227 PRO A CA 1
ATOM 1800 C C . PRO A 1 227 ? -12.205 10.799 24.024 1.00 64.81 227 PRO A C 1
ATOM 1802 O O . PRO A 1 227 ? -13.054 11.676 24.204 1.00 64.81 227 PRO A O 1
ATOM 1805 N N . ALA A 1 228 ? -12.491 9.495 24.100 1.00 60.09 228 ALA A N 1
ATOM 1806 C CA . ALA A 1 228 ? -13.765 9.026 24.633 1.00 60.09 228 ALA A CA 1
ATOM 1807 C C . ALA A 1 228 ? -13.942 9.652 26.019 1.00 60.09 228 ALA A C 1
ATOM 1809 O O . ALA A 1 228 ? -13.057 9.484 26.861 1.00 60.09 228 ALA A O 1
ATOM 1810 N N . ARG A 1 229 ? -15.041 10.382 26.253 1.00 50.41 229 ARG A N 1
ATOM 1811 C CA . ARG A 1 229 ? -15.398 10.787 27.614 1.00 50.41 229 ARG A CA 1
ATOM 1812 C C . ARG A 1 229 ? -15.490 9.500 28.432 1.00 50.41 229 ARG A C 1
ATOM 1814 O O . ARG A 1 229 ? -16.332 8.656 28.139 1.00 50.41 229 ARG A O 1
ATOM 1821 N N . ARG A 1 230 ? -14.557 9.314 29.369 1.00 47.53 230 ARG A N 1
ATOM 1822 C CA . ARG A 1 230 ? -14.684 8.297 30.412 1.00 47.53 230 ARG A CA 1
ATOM 1823 C C . ARG A 1 230 ? -15.813 8.804 31.310 1.00 47.53 230 ARG A C 1
ATOM 1825 O O . ARG A 1 230 ? -15.631 9.837 31.948 1.00 47.53 230 ARG A O 1
ATOM 1832 N N . HIS A 1 231 ? -16.979 8.175 31.216 1.00 45.06 231 HIS A N 1
ATOM 1833 C CA . HIS A 1 231 ? -18.035 8.297 32.217 1.00 45.06 231 HIS A CA 1
ATOM 1834 C C . HIS A 1 231 ? -17.795 7.243 33.289 1.00 45.06 231 HIS A C 1
ATOM 1836 O O . HIS A 1 231 ? -17.359 6.133 32.903 1.00 45.06 231 HIS A O 1
#